Protein AF-A0A9N9RAX4-F1 (afdb_monomer_lite)

Secondary structure (DSSP, 8-state):
----HHHHHHHHHHHHHHHHHHHHHHHHHSHHHHHHHHHHHHHHHHHHHHTTSS--TTTS-HHHHHHHHHHHHHHHHHHHHHHHHHHHHHHHHHHHHHHHHHTSTTS-----TTGGGTHHHHHHHHHHHHHHHHHHHHHHHHHHHHHHHHHHHHHHHHHHHHHHHHHHHHHHHHHHHHHHHHHHHHHHHHHHT--

Organism: NCBI:txid40085

pLDDT: mean 81.59, std 17.3, range [42.59, 98.19]

Sequence (195 aa):
MAKEKSKNSEEELQKRRIARRERYKKLKSDPEKYAIEKAKKKEAYMKRKREKKVKSINEMSPREQRAQRKRWKENSKRYQMKKTKERKMQEVTVSQINEAVEERDADDDSNDPLSTTYITAENKDSKVKRLQNRIKTLKLKYYTEKREMTLLIKKYQNRCQILTNKINKLEKRGQTKEQAGLSISSFFKKRKSNV

Foldseek 3Di:
DDDPPPPVVVVVVVVVVVVVVVVVVVCVVDPVSVVVVVVVVVVVVVVCVVVVVDDDLVRDDPVVNVVVVVVVVVVVVVVVVVVVVVVVVVVVVVVVVVVVVVVVPPDDPDDDVVPPPPVVVVVVVVVVVVVVVVVVVVVVVVVVVVVVVVVVVVVVVVVVVVVVVVVVVVVVVVVVVVVVVVVVVVVVVVVVVVD

Structure (mmCIF, N/CA/C/O backbone):
data_AF-A0A9N9RAX4-F1
#
_entry.id   AF-A0A9N9RAX4-F1
#
loop_
_atom_site.group_PDB
_atom_site.id
_atom_site.type_symbol
_atom_site.label_atom_id
_atom_site.label_alt_id
_atom_site.label_comp_id
_atom_site.label_asym_id
_atom_site.label_entity_id
_atom_site.label_seq_id
_atom_site.pdbx_PDB_ins_code
_atom_site.Cartn_x
_atom_site.Cartn_y
_atom_site.Cartn_z
_atom_site.occupancy
_atom_site.B_iso_or_equiv
_atom_site.auth_seq_id
_atom_site.auth_comp_id
_atom_site.auth_asym_id
_atom_site.auth_atom_id
_atom_site.pdbx_PDB_model_num
ATOM 1 N N . MET A 1 1 ? 36.175 -29.578 6.158 1.00 42.59 1 MET A N 1
ATOM 2 C CA . MET A 1 1 ? 36.332 -29.154 4.746 1.00 42.59 1 MET A CA 1
ATOM 3 C C . MET A 1 1 ? 34.970 -28.778 4.156 1.00 42.59 1 MET A C 1
ATOM 5 O O . MET A 1 1 ? 34.273 -29.629 3.614 1.00 42.59 1 MET A O 1
ATOM 9 N N . ALA A 1 2 ? 34.538 -27.526 4.333 1.00 49.09 2 ALA A N 1
ATOM 10 C CA . ALA A 1 2 ? 33.259 -27.032 3.819 1.00 49.09 2 ALA A CA 1
ATOM 11 C C . ALA A 1 2 ? 33.434 -26.577 2.358 1.00 49.09 2 ALA A C 1
ATOM 13 O O . ALA A 1 2 ? 34.065 -25.560 2.096 1.00 49.09 2 ALA A O 1
ATOM 14 N N . LYS A 1 3 ? 32.931 -27.377 1.410 1.00 53.28 3 LYS A N 1
ATOM 15 C CA . LYS A 1 3 ? 33.076 -27.148 -0.039 1.00 53.28 3 LYS A CA 1
ATOM 16 C C . LYS A 1 3 ? 32.377 -25.863 -0.508 1.00 53.28 3 LYS A C 1
ATOM 18 O O . LYS A 1 3 ? 31.239 -25.589 -0.129 1.00 53.28 3 LYS A O 1
ATOM 23 N N . GLU A 1 4 ? 33.049 -25.173 -1.425 1.00 56.19 4 GLU A N 1
ATOM 24 C CA . GLU A 1 4 ? 32.739 -23.945 -2.178 1.00 56.19 4 GLU A CA 1
ATOM 25 C C . GLU A 1 4 ? 31.428 -23.975 -3.010 1.00 56.19 4 GLU A C 1
ATOM 27 O O . GLU A 1 4 ? 31.396 -23.629 -4.189 1.00 56.19 4 GLU A O 1
ATOM 32 N N . LYS A 1 5 ? 30.294 -24.392 -2.436 1.00 55.69 5 LYS A N 1
ATOM 33 C CA . LYS A 1 5 ? 29.017 -24.540 -3.168 1.00 55.69 5 LYS A CA 1
ATOM 34 C C . LYS A 1 5 ? 28.300 -23.219 -3.497 1.00 55.69 5 LYS A C 1
ATOM 36 O O . LYS A 1 5 ? 27.344 -23.232 -4.269 1.00 55.69 5 LYS A O 1
ATOM 41 N N . SER A 1 6 ? 28.702 -22.086 -2.919 1.00 55.62 6 SER A N 1
ATOM 42 C CA . SER A 1 6 ? 27.930 -20.834 -3.013 1.00 55.62 6 SER A CA 1
ATOM 43 C C . SER A 1 6 ? 28.146 -20.053 -4.315 1.00 55.62 6 SER A C 1
ATOM 45 O O . SER A 1 6 ? 27.184 -19.486 -4.832 1.00 55.62 6 SER A O 1
ATOM 47 N N . LYS A 1 7 ? 29.360 -20.050 -4.886 1.00 54.12 7 LYS A N 1
ATOM 48 C CA . LYS A 1 7 ? 29.663 -19.305 -6.126 1.00 54.12 7 LYS A CA 1
ATOM 49 C C . LYS A 1 7 ? 28.946 -19.884 -7.348 1.00 54.12 7 LYS A C 1
ATOM 51 O O . LYS A 1 7 ? 28.290 -19.144 -8.076 1.00 54.12 7 LYS A O 1
ATOM 56 N N . ASN A 1 8 ? 28.962 -21.209 -7.499 1.00 59.28 8 ASN A N 1
ATOM 57 C CA . ASN A 1 8 ? 28.331 -21.883 -8.638 1.00 59.28 8 ASN A CA 1
ATOM 58 C C . ASN A 1 8 ? 26.794 -21.687 -8.655 1.00 59.28 8 ASN A C 1
ATOM 60 O O . ASN A 1 8 ? 26.176 -21.580 -9.711 1.00 59.28 8 ASN A O 1
ATOM 64 N N . SER A 1 9 ? 26.170 -21.536 -7.478 1.00 70.50 9 SER A N 1
ATOM 65 C CA . SER A 1 9 ? 24.724 -21.301 -7.371 1.00 70.50 9 SER A CA 1
ATOM 66 C C . SER A 1 9 ? 24.283 -19.913 -7.852 1.00 70.50 9 SER A C 1
ATOM 68 O O . SER A 1 9 ? 23.194 -19.810 -8.421 1.00 70.50 9 SER A O 1
ATOM 70 N N . GLU A 1 10 ? 25.046 -18.842 -7.603 1.00 79.25 10 GLU A N 1
ATOM 71 C CA . GLU A 1 10 ? 24.632 -17.493 -8.034 1.00 79.25 10 GLU A CA 1
ATOM 72 C C . GLU A 1 10 ? 24.859 -17.308 -9.538 1.00 79.25 10 GLU A C 1
ATOM 74 O O . GLU A 1 10 ? 24.012 -16.724 -10.212 1.00 79.25 10 GLU A O 1
ATOM 79 N N . GLU A 1 11 ? 25.936 -17.864 -10.093 1.00 80.50 11 GLU A N 1
ATOM 80 C CA . GLU A 1 11 ? 26.190 -17.848 -11.539 1.00 80.50 11 GLU A CA 1
ATOM 81 C C . GLU A 1 11 ? 25.122 -18.627 -12.314 1.00 80.50 11 GLU A C 1
ATOM 83 O O . GLU A 1 11 ? 24.567 -18.129 -13.300 1.00 80.50 11 GLU A O 1
ATOM 88 N N . GLU A 1 12 ? 24.747 -19.818 -11.841 1.00 84.38 12 GLU A N 1
ATOM 89 C CA . GLU A 1 12 ? 23.652 -20.585 -12.434 1.00 84.38 12 GLU A CA 1
ATOM 90 C C . GLU A 1 12 ? 22.316 -19.827 -12.330 1.00 84.38 12 GLU A C 1
ATOM 92 O O . GLU A 1 12 ? 21.531 -19.770 -13.285 1.00 84.38 12 GLU A O 1
ATOM 97 N N . LEU A 1 13 ? 22.066 -19.164 -11.197 1.00 85.12 13 LEU A N 1
ATOM 98 C CA . LEU A 1 13 ? 20.883 -18.328 -11.009 1.00 85.12 13 LEU A CA 1
ATOM 99 C C . LEU A 1 13 ? 20.875 -17.124 -11.962 1.00 85.12 13 LEU A C 1
ATOM 101 O O . LEU A 1 13 ? 19.817 -16.770 -12.496 1.00 85.12 13 LEU A O 1
ATOM 105 N N . GLN A 1 14 ? 22.028 -16.502 -12.210 1.00 88.25 14 G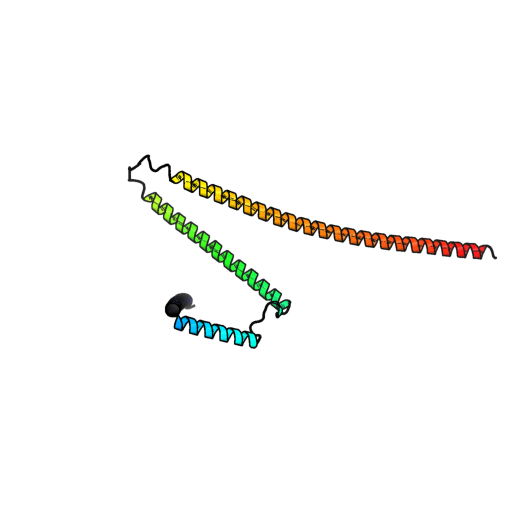LN A N 1
ATOM 106 C CA . GLN A 1 14 ? 22.172 -15.416 -13.178 1.00 88.25 14 GLN A CA 1
ATOM 107 C C . GLN A 1 14 ? 21.917 -15.899 -14.607 1.00 88.25 14 GLN A C 1
ATOM 109 O O . GLN A 1 14 ? 21.108 -15.279 -15.305 1.00 88.25 14 GLN A O 1
ATOM 114 N N . LYS A 1 15 ? 22.476 -17.047 -15.011 1.00 89.19 15 LYS A N 1
ATOM 115 C CA . LYS A 1 15 ? 22.190 -17.674 -16.315 1.00 89.19 15 LYS A CA 1
ATOM 116 C C . LYS A 1 15 ? 20.691 -17.934 -16.492 1.00 89.19 15 LYS A C 1
ATOM 118 O O . LYS A 1 15 ? 20.099 -17.522 -17.491 1.00 89.19 15 LYS A O 1
ATOM 123 N N . ARG A 1 16 ? 20.027 -18.495 -15.473 1.00 89.62 16 ARG A N 1
ATOM 124 C CA . ARG A 1 16 ? 18.563 -18.699 -15.471 1.00 89.62 16 ARG A CA 1
ATOM 125 C C . ARG A 1 16 ? 17.789 -17.381 -15.588 1.00 89.62 16 ARG A C 1
ATOM 127 O O . ARG A 1 16 ? 16.776 -17.322 -16.290 1.00 89.62 16 ARG A O 1
ATOM 134 N N . ARG A 1 17 ? 18.235 -16.307 -14.921 1.00 91.69 17 ARG A N 1
ATOM 135 C CA . ARG A 1 17 ? 17.619 -14.969 -15.028 1.00 91.69 17 ARG A CA 1
ATOM 136 C C . ARG A 1 17 ? 17.750 -14.405 -16.446 1.00 91.69 17 ARG A C 1
ATOM 138 O O . ARG A 1 17 ? 16.766 -13.856 -16.944 1.00 91.69 17 ARG A O 1
ATOM 145 N N . ILE A 1 18 ? 18.914 -14.540 -17.082 1.00 92.50 18 ILE A N 1
ATOM 146 C CA . ILE A 1 18 ? 19.175 -14.051 -18.446 1.00 92.50 18 ILE A CA 1
ATOM 147 C C . ILE A 1 18 ? 18.322 -14.820 -19.459 1.00 92.50 18 ILE A C 1
ATOM 149 O O . ILE A 1 18 ? 17.506 -14.203 -20.143 1.00 92.50 18 ILE A O 1
ATOM 153 N N . ALA A 1 19 ? 18.379 -16.154 -19.448 1.00 92.88 19 ALA A N 1
ATOM 154 C CA . ALA A 1 19 ? 17.575 -16.996 -20.337 1.00 92.88 19 ALA A CA 1
ATOM 155 C C . ALA A 1 19 ? 16.067 -16.715 -20.195 1.00 92.88 19 ALA A C 1
ATOM 157 O O . ALA A 1 19 ? 15.327 -16.623 -21.177 1.00 92.88 19 ALA A O 1
ATOM 158 N N . ARG A 1 20 ? 15.588 -16.491 -18.961 1.00 90.75 20 ARG A N 1
ATOM 159 C CA . ARG A 1 20 ? 14.192 -16.100 -18.713 1.00 90.75 20 ARG A CA 1
ATOM 160 C C . ARG A 1 20 ? 13.848 -14.738 -19.321 1.00 90.75 20 ARG A C 1
ATOM 162 O O . ARG A 1 20 ? 12.743 -14.585 -19.844 1.00 90.75 20 ARG A O 1
ATOM 169 N N . ARG A 1 21 ? 14.747 -13.750 -19.236 1.00 92.81 21 ARG A N 1
ATOM 170 C CA . ARG A 1 21 ? 14.548 -12.422 -19.844 1.00 92.81 21 ARG A CA 1
ATOM 171 C C . ARG A 1 21 ? 14.478 -12.527 -21.362 1.00 92.81 21 ARG A C 1
ATOM 173 O O . ARG A 1 21 ? 13.574 -11.945 -21.950 1.00 92.81 21 ARG A O 1
ATOM 180 N N . GLU A 1 22 ? 15.374 -13.287 -21.977 1.00 93.75 22 GLU A N 1
ATOM 181 C CA . GLU A 1 22 ? 15.388 -13.505 -23.427 1.00 93.75 22 GLU A CA 1
ATOM 182 C C . GLU A 1 22 ? 14.133 -14.222 -23.911 1.00 93.75 22 GLU A C 1
ATOM 184 O O . GLU A 1 22 ? 13.480 -13.755 -24.842 1.00 93.75 22 GLU A O 1
ATOM 189 N N . ARG A 1 23 ? 13.720 -15.293 -23.224 1.00 92.81 23 ARG A N 1
ATOM 190 C CA . ARG A 1 23 ? 12.459 -15.982 -23.519 1.00 92.81 23 ARG A CA 1
ATOM 191 C C . ARG A 1 23 ? 11.268 -15.028 -23.447 1.00 92.81 23 ARG A C 1
ATOM 193 O O . ARG A 1 23 ? 10.402 -15.067 -24.314 1.00 92.81 23 ARG A O 1
ATOM 200 N N . TYR A 1 24 ? 11.220 -14.164 -22.432 1.00 90.00 24 TYR A N 1
ATOM 201 C CA . TYR A 1 24 ? 10.145 -13.182 -22.300 1.00 90.00 24 TYR A CA 1
ATOM 202 C C . TYR A 1 24 ? 10.185 -12.113 -23.402 1.00 90.00 24 TYR A C 1
ATOM 204 O O . TYR A 1 24 ? 9.132 -11.725 -23.899 1.00 90.00 24 TYR A O 1
ATOM 212 N N . LYS A 1 25 ? 11.379 -11.669 -23.821 1.00 92.44 25 LYS A N 1
ATOM 213 C CA . LYS A 1 25 ? 11.541 -10.764 -24.971 1.00 92.44 25 LYS A CA 1
ATOM 214 C C . LYS A 1 25 ? 11.012 -11.404 -26.259 1.00 92.44 25 LYS A C 1
ATOM 216 O O . LYS A 1 25 ? 10.181 -10.786 -26.911 1.00 92.44 25 LYS A O 1
ATOM 221 N N . LYS A 1 26 ? 11.411 -12.648 -26.555 1.00 92.44 26 LYS A N 1
ATOM 222 C CA . LYS A 1 26 ? 10.940 -13.424 -27.722 1.00 92.44 26 LYS A CA 1
ATOM 223 C C . LYS A 1 26 ? 9.428 -13.661 -27.707 1.00 92.44 26 LYS A C 1
ATOM 225 O O . LYS A 1 26 ? 8.784 -13.683 -28.745 1.00 92.44 26 LYS A O 1
ATOM 230 N N . LEU A 1 27 ? 8.848 -13.843 -26.523 1.00 91.31 27 LEU A N 1
ATOM 231 C CA . LEU A 1 27 ? 7.402 -13.984 -26.395 1.00 91.31 27 LEU A CA 1
ATOM 232 C C . LEU A 1 27 ? 6.670 -12.666 -26.655 1.00 91.31 27 LEU A C 1
ATOM 234 O O . LEU A 1 27 ? 5.595 -12.677 -27.232 1.00 91.31 27 LEU A O 1
ATOM 238 N N . LYS A 1 28 ? 7.235 -11.541 -26.206 1.00 91.38 28 LYS A N 1
ATOM 239 C CA . LYS A 1 28 ? 6.628 -10.216 -26.365 1.00 91.38 28 LYS A CA 1
ATOM 240 C C . LYS A 1 28 ? 6.790 -9.655 -27.784 1.00 91.38 28 LYS A C 1
ATOM 242 O O . LYS A 1 28 ? 6.001 -8.799 -28.164 1.00 91.38 28 LYS A O 1
ATOM 247 N N . SER A 1 29 ? 7.797 -10.100 -28.538 1.00 93.81 29 SER A N 1
ATOM 248 C CA . SER A 1 29 ? 7.985 -9.696 -29.937 1.00 93.81 29 SER A CA 1
ATOM 249 C C . SER A 1 29 ? 6.913 -10.257 -30.870 1.00 93.81 29 SER A C 1
ATOM 251 O O . SER A 1 29 ? 6.647 -9.648 -31.896 1.00 93.81 29 SER A O 1
ATOM 253 N N . ASP A 1 30 ? 6.295 -11.387 -30.516 1.00 93.56 30 ASP A N 1
ATOM 254 C CA . ASP A 1 30 ? 5.199 -11.989 -31.275 1.00 93.56 30 ASP A CA 1
ATOM 255 C C . ASP A 1 30 ? 3.844 -11.632 -30.622 1.00 93.56 30 ASP A C 1
ATOM 257 O O . ASP A 1 30 ? 3.546 -12.105 -29.514 1.00 93.56 30 ASP A O 1
ATOM 261 N N . PRO A 1 31 ? 3.020 -10.783 -31.263 1.00 91.75 31 PRO A N 1
ATOM 262 C CA . PRO A 1 31 ? 1.775 -10.301 -30.675 1.00 91.75 31 PRO A CA 1
ATOM 263 C C . PRO A 1 31 ? 0.741 -11.416 -30.459 1.00 91.75 31 PRO A C 1
ATOM 265 O O . PRO A 1 31 ? 0.021 -11.378 -29.455 1.00 91.75 31 PRO A O 1
ATOM 268 N N . GLU A 1 32 ? 0.692 -12.429 -31.327 1.00 92.50 32 GLU A N 1
ATOM 269 C CA . GLU A 1 32 ? -0.269 -13.532 -31.220 1.00 92.50 32 GLU A CA 1
ATOM 270 C C . GLU A 1 32 ? 0.079 -14.445 -30.046 1.00 92.50 32 GLU A C 1
ATOM 272 O O . GLU A 1 32 ? -0.752 -14.706 -29.167 1.00 92.50 32 GLU A O 1
ATOM 277 N N . LYS A 1 33 ? 1.348 -14.863 -29.950 1.00 92.88 33 LYS A N 1
ATOM 278 C CA . LYS A 1 33 ? 1.809 -15.693 -28.826 1.00 92.88 33 LYS A CA 1
ATOM 279 C C . LYS A 1 33 ? 1.668 -14.964 -27.491 1.00 92.88 33 LYS A C 1
ATOM 281 O O . LYS A 1 33 ? 1.301 -15.581 -26.484 1.00 92.88 33 LYS A O 1
ATOM 286 N N . TYR A 1 34 ? 1.916 -13.655 -27.464 1.00 93.62 34 TYR A N 1
ATOM 287 C CA . TYR A 1 34 ? 1.716 -12.843 -26.265 1.00 93.62 34 TYR A CA 1
ATOM 288 C C . TYR A 1 34 ? 0.238 -12.765 -25.855 1.00 93.62 34 TYR A C 1
ATOM 290 O O . TYR A 1 34 ? -0.081 -12.895 -24.666 1.00 93.62 34 TYR A O 1
ATOM 298 N N . ALA A 1 35 ? -0.675 -12.597 -26.817 1.00 93.69 35 ALA A N 1
ATOM 299 C CA . ALA A 1 35 ? -2.113 -12.579 -26.564 1.00 93.69 35 ALA A CA 1
ATOM 300 C C . ALA A 1 35 ? -2.606 -13.913 -25.976 1.00 93.69 35 ALA A C 1
ATOM 302 O O . ALA A 1 35 ? -3.297 -13.907 -24.950 1.00 93.69 35 ALA A O 1
ATOM 303 N N . ILE A 1 36 ? -2.173 -15.044 -26.543 1.00 94.69 36 ILE A N 1
ATOM 304 C CA . ILE A 1 36 ? -2.497 -16.391 -26.043 1.00 94.69 36 ILE A CA 1
ATOM 305 C C . ILE A 1 36 ? -1.995 -16.573 -24.602 1.00 94.69 36 ILE A C 1
ATOM 307 O O . ILE A 1 36 ? -2.741 -17.016 -23.723 1.00 94.69 36 ILE A O 1
ATOM 311 N N . GLU A 1 37 ? -0.749 -16.184 -24.306 1.00 94.00 37 GLU A N 1
ATOM 312 C CA . GLU A 1 37 ? -0.204 -16.307 -22.947 1.00 94.00 37 GLU A CA 1
ATOM 313 C C . GLU A 1 37 ? -0.967 -15.424 -21.943 1.00 94.00 37 GLU A C 1
ATOM 315 O O . GLU A 1 37 ? -1.231 -15.833 -20.804 1.00 94.00 37 GLU A O 1
ATOM 320 N N . LYS A 1 38 ? -1.362 -14.215 -22.357 1.00 94.88 38 LYS A N 1
ATOM 321 C CA . LYS A 1 38 ? -2.157 -13.295 -21.537 1.00 94.88 38 LYS A CA 1
ATOM 322 C C . LYS A 1 38 ? -3.546 -13.868 -21.244 1.00 94.88 38 LYS A C 1
ATOM 324 O O . LYS A 1 38 ? -3.986 -13.799 -20.092 1.00 94.88 38 LYS A O 1
ATOM 329 N N . ALA A 1 39 ? -4.205 -14.469 -22.236 1.00 95.38 39 ALA A N 1
ATOM 330 C CA . ALA A 1 39 ? -5.491 -15.144 -22.068 1.00 95.38 39 ALA A CA 1
ATOM 331 C C . ALA A 1 39 ? -5.382 -16.315 -21.079 1.00 95.38 39 ALA A C 1
ATOM 333 O O . ALA A 1 39 ? -6.120 -16.354 -20.093 1.00 95.38 39 ALA A O 1
ATOM 334 N N . LYS A 1 40 ? -4.370 -17.178 -21.241 1.00 96.38 40 LYS A N 1
ATOM 335 C CA . LYS A 1 40 ? -4.091 -18.296 -20.323 1.00 96.38 40 LYS A CA 1
ATOM 336 C C . LYS A 1 40 ? -3.856 -17.829 -18.883 1.00 96.38 40 LYS A C 1
ATOM 338 O O . LYS A 1 40 ? -4.373 -18.414 -17.931 1.00 96.38 40 LYS A O 1
ATOM 343 N N . LYS A 1 41 ? -3.097 -16.742 -18.692 1.00 95.00 41 LYS A N 1
ATOM 344 C CA . LYS A 1 41 ? -2.874 -16.140 -17.363 1.00 95.00 41 LYS A CA 1
ATOM 345 C C . LYS A 1 41 ? -4.171 -15.604 -16.754 1.00 95.00 41 LYS A C 1
ATOM 347 O O . LYS A 1 41 ? -4.395 -15.792 -15.556 1.00 95.00 41 LYS A O 1
ATOM 352 N N . LYS A 1 42 ? -5.020 -14.956 -17.558 1.00 96.12 42 LYS A N 1
ATOM 353 C CA . LYS A 1 42 ? -6.331 -14.453 -17.122 1.00 96.12 42 LYS A CA 1
ATOM 354 C C . LYS A 1 42 ? -7.235 -15.604 -16.688 1.00 96.12 42 LYS A C 1
ATOM 356 O O . LYS A 1 42 ? -7.812 -15.538 -15.606 1.00 96.12 42 LYS A O 1
ATOM 361 N N . GLU A 1 43 ? -7.304 -16.673 -17.472 1.00 96.81 43 GLU A N 1
ATOM 362 C CA . GLU A 1 43 ? -8.095 -17.860 -17.146 1.00 96.81 43 GLU A CA 1
ATOM 363 C C . GLU A 1 43 ? -7.624 -18.518 -15.841 1.00 96.81 43 GLU A C 1
ATOM 365 O O . GLU A 1 43 ? -8.428 -18.758 -14.936 1.00 96.81 43 GLU A O 1
ATOM 370 N N . ALA A 1 44 ? -6.312 -18.715 -15.682 1.00 96.56 44 ALA A N 1
ATOM 371 C CA . ALA A 1 44 ? -5.733 -19.264 -14.458 1.00 96.56 44 ALA A CA 1
ATOM 372 C C . ALA A 1 44 ? -6.037 -18.390 -13.228 1.00 96.56 44 ALA A C 1
ATOM 374 O O . ALA A 1 44 ? -6.350 -18.908 -12.152 1.00 96.56 44 ALA A O 1
ATOM 375 N N . TYR A 1 45 ? -5.979 -17.063 -13.373 1.00 94.94 45 TYR A N 1
ATOM 376 C CA . TYR A 1 45 ? -6.365 -16.135 -12.311 1.00 94.94 45 TYR A CA 1
ATOM 377 C C . TYR A 1 45 ? -7.850 -16.273 -11.954 1.00 94.94 45 TYR A C 1
ATOM 379 O O . TYR A 1 45 ? -8.183 -16.405 -10.775 1.00 94.94 45 TYR A O 1
ATOM 387 N N . MET A 1 46 ? -8.736 -16.318 -12.952 1.00 94.38 46 MET A N 1
ATOM 388 C CA . MET A 1 46 ? -10.175 -16.498 -12.736 1.00 94.38 46 MET A CA 1
ATOM 389 C C . MET A 1 46 ? -10.490 -17.848 -12.084 1.00 94.38 46 MET A C 1
ATOM 391 O O . MET A 1 46 ? -11.329 -17.905 -11.187 1.00 94.38 46 MET A O 1
ATOM 395 N N . LYS A 1 47 ? -9.791 -18.925 -12.462 1.00 96.25 47 LYS A N 1
ATOM 396 C CA . LYS A 1 47 ? -9.886 -20.235 -11.799 1.00 96.25 47 LYS A CA 1
ATOM 397 C C . LYS A 1 47 ? -9.486 -20.143 -10.322 1.00 96.25 47 LYS A C 1
ATOM 399 O O . LYS A 1 47 ? -10.257 -20.539 -9.456 1.00 96.25 47 LYS A O 1
ATOM 404 N N . ARG A 1 48 ? -8.346 -19.521 -10.004 1.00 94.94 48 ARG A N 1
ATOM 405 C CA . ARG A 1 48 ? -7.899 -19.333 -8.607 1.00 94.94 48 ARG A CA 1
ATOM 406 C C . ARG A 1 48 ? -8.824 -18.435 -7.784 1.00 94.94 48 ARG A C 1
ATOM 408 O O . ARG A 1 48 ? -8.943 -18.643 -6.577 1.00 94.94 48 ARG A O 1
ATOM 415 N N . LYS A 1 49 ? -9.450 -17.438 -8.416 1.00 93.12 49 LYS A N 1
ATOM 416 C CA . LYS A 1 49 ? -10.454 -16.575 -7.784 1.00 93.12 49 LYS A CA 1
ATOM 417 C C . LYS A 1 49 ? -11.725 -17.369 -7.461 1.00 93.12 49 LYS A C 1
ATOM 419 O O . LYS A 1 49 ? -12.197 -17.294 -6.333 1.00 93.12 49 LYS A O 1
ATOM 424 N N . ARG A 1 50 ? -12.208 -18.199 -8.399 1.00 91.94 50 ARG A N 1
ATOM 425 C CA . ARG A 1 50 ? -13.324 -19.142 -8.175 1.00 91.94 50 ARG A CA 1
ATOM 426 C C . ARG A 1 50 ? -13.029 -20.126 -7.039 1.00 91.94 50 ARG A C 1
ATOM 428 O O . ARG A 1 50 ? -13.861 -20.313 -6.164 1.00 91.94 50 ARG A O 1
ATOM 435 N N . GLU A 1 51 ? -11.814 -20.668 -6.989 1.00 94.44 51 GLU A N 1
ATOM 436 C CA . GLU A 1 51 ? -11.341 -21.562 -5.917 1.00 94.44 51 GLU A CA 1
ATOM 437 C C . GLU A 1 51 ? -11.080 -20.851 -4.568 1.00 94.44 51 GLU A C 1
ATOM 439 O O . GLU A 1 51 ? -10.536 -21.463 -3.651 1.00 94.44 51 GLU A O 1
ATOM 444 N N . LYS A 1 52 ? -11.392 -19.551 -4.427 1.00 88.88 52 LYS A N 1
ATOM 445 C CA . LYS A 1 52 ? -11.142 -18.729 -3.220 1.00 88.88 52 LYS A CA 1
ATOM 446 C C . LYS A 1 52 ? -9.675 -18.691 -2.753 1.00 88.88 52 LYS A C 1
ATOM 448 O O . LYS A 1 52 ? -9.377 -18.247 -1.643 1.00 88.88 52 LYS A O 1
ATOM 453 N N . LYS A 1 53 ? -8.728 -19.082 -3.615 1.00 89.44 53 LYS A N 1
ATOM 454 C CA . LYS A 1 53 ? -7.274 -18.984 -3.371 1.00 89.44 53 LYS A CA 1
ATOM 455 C C . LYS A 1 53 ? -6.752 -17.556 -3.527 1.00 89.44 53 LYS A C 1
ATOM 457 O O . LYS A 1 53 ? -5.649 -17.246 -3.083 1.00 89.44 53 LYS A O 1
ATOM 462 N N . VAL A 1 54 ? -7.518 -16.697 -4.197 1.00 89.56 54 VAL A N 1
ATOM 463 C CA . VAL A 1 54 ? -7.274 -15.257 -4.306 1.00 89.56 54 VAL A CA 1
ATOM 464 C C . VAL A 1 54 ? -8.513 -14.555 -3.770 1.00 89.56 54 VAL A C 1
ATOM 466 O O . VAL A 1 54 ? -9.543 -14.554 -4.436 1.00 89.56 54 VAL A O 1
ATOM 469 N N . LYS A 1 55 ? -8.399 -13.983 -2.571 1.00 90.06 55 LYS A N 1
ATOM 470 C CA . LYS A 1 55 ? -9.471 -13.227 -1.914 1.00 90.06 55 LYS A CA 1
ATOM 471 C C . LYS A 1 55 ? -9.281 -11.731 -2.142 1.00 90.06 55 LYS A C 1
ATOM 473 O O . LYS A 1 55 ? -8.144 -11.243 -2.146 1.00 90.06 55 LYS A O 1
ATOM 478 N N . SER A 1 56 ? -10.378 -11.001 -2.306 1.00 90.19 56 SER A N 1
ATOM 479 C CA . SER A 1 56 ? -10.350 -9.538 -2.223 1.00 90.19 56 SER A CA 1
ATOM 480 C C . SER A 1 56 ? -10.119 -9.079 -0.773 1.00 90.19 56 SER A C 1
ATOM 482 O O . SER A 1 56 ? -10.252 -9.861 0.166 1.00 90.19 56 SER A O 1
ATOM 484 N N . ILE A 1 57 ? -9.752 -7.810 -0.554 1.00 89.56 57 ILE A N 1
ATOM 485 C CA . ILE A 1 57 ? -9.518 -7.290 0.810 1.00 89.56 57 ILE A CA 1
ATOM 486 C C . ILE A 1 57 ? -10.769 -7.416 1.677 1.00 89.56 57 ILE A C 1
ATOM 488 O O . ILE A 1 57 ? -10.656 -7.763 2.850 1.00 89.56 57 ILE A O 1
ATOM 492 N N . ASN A 1 58 ? -11.936 -7.172 1.088 1.00 90.25 58 ASN A N 1
ATOM 493 C CA . ASN A 1 58 ? -13.215 -7.204 1.791 1.00 90.25 58 ASN A CA 1
ATOM 494 C C . ASN A 1 58 ? -13.629 -8.637 2.158 1.00 90.25 58 ASN A C 1
ATOM 496 O O . ASN A 1 58 ? -14.317 -8.838 3.149 1.00 90.25 58 ASN A O 1
ATOM 500 N N . GLU A 1 59 ? -13.160 -9.630 1.400 1.00 91.12 59 GLU A N 1
ATOM 501 C CA . GLU A 1 59 ? -13.375 -11.060 1.663 1.00 91.12 59 GLU A CA 1
ATOM 502 C C . GLU A 1 59 ? -12.363 -11.651 2.662 1.00 91.12 59 GLU A C 1
ATOM 504 O O . GLU A 1 59 ? -12.506 -12.799 3.087 1.00 91.12 59 GLU A O 1
ATOM 509 N N . MET A 1 60 ? -11.307 -10.911 3.017 1.00 94.00 60 MET A N 1
ATOM 510 C CA . MET A 1 60 ? -10.316 -11.358 3.997 1.00 94.00 60 MET A CA 1
ATOM 511 C C . MET A 1 60 ? -10.791 -11.097 5.428 1.00 94.00 60 MET A C 1
ATOM 513 O O . MET A 1 60 ? -11.324 -10.029 5.738 1.00 94.00 60 MET A O 1
ATOM 517 N N . SER A 1 61 ? -10.479 -12.023 6.337 1.00 94.62 61 SER A N 1
ATOM 518 C CA . SER A 1 61 ? -10.681 -11.826 7.779 1.00 94.62 61 SER A CA 1
ATOM 519 C C . SER A 1 61 ? -9.870 -10.622 8.288 1.00 94.62 61 SER A C 1
ATOM 521 O O . SER A 1 61 ? -8.762 -10.382 7.792 1.00 94.62 61 SER A O 1
ATOM 523 N N . PRO A 1 62 ? -10.318 -9.893 9.331 1.00 96.62 62 PRO A N 1
ATOM 524 C CA . PRO A 1 62 ? -9.547 -8.796 9.921 1.00 96.62 62 PRO A CA 1
ATOM 525 C C . PRO A 1 62 ? -8.093 -9.165 10.261 1.00 96.62 62 PRO A C 1
ATOM 527 O O . PRO A 1 62 ? -7.187 -8.339 10.115 1.00 96.62 62 PRO A O 1
ATOM 530 N N . ARG A 1 63 ? -7.834 -10.415 10.672 1.00 95.69 63 ARG A N 1
ATOM 531 C CA . ARG A 1 63 ? -6.477 -10.906 10.962 1.00 95.69 63 ARG A CA 1
ATOM 532 C C . ARG A 1 63 ? -5.635 -11.062 9.692 1.00 95.69 63 ARG A C 1
ATOM 534 O O . ARG A 1 63 ? -4.485 -10.621 9.669 1.00 95.69 63 ARG A O 1
ATOM 541 N N . GLU A 1 64 ? -6.213 -11.623 8.631 1.00 94.38 64 GLU A N 1
ATOM 542 C CA . GLU A 1 64 ? -5.575 -11.749 7.312 1.00 94.38 64 GLU A CA 1
ATOM 543 C C . GLU A 1 64 ? -5.285 -10.365 6.712 1.00 94.38 64 GLU A C 1
ATOM 545 O O . GLU A 1 64 ? -4.173 -10.109 6.251 1.00 94.38 64 GLU A O 1
ATOM 550 N N . GLN A 1 65 ? -6.234 -9.427 6.810 1.00 96.38 65 GLN A N 1
ATOM 551 C CA . GLN A 1 65 ? -6.042 -8.047 6.363 1.00 96.38 65 GLN A CA 1
ATOM 552 C C . GLN A 1 65 ? -4.875 -7.369 7.093 1.00 96.38 65 GLN A C 1
ATOM 554 O O . GLN A 1 65 ? -4.048 -6.710 6.458 1.00 96.38 65 GLN A O 1
ATOM 559 N N . ARG A 1 66 ? -4.764 -7.537 8.419 1.00 96.31 66 ARG A N 1
ATOM 560 C CA . ARG A 1 66 ? -3.630 -7.011 9.201 1.00 96.31 66 ARG A CA 1
ATOM 561 C C . ARG A 1 66 ? -2.304 -7.612 8.736 1.00 96.31 66 ARG A C 1
ATOM 563 O O . ARG A 1 66 ? -1.348 -6.864 8.527 1.00 96.31 66 ARG A O 1
ATOM 570 N N . ALA A 1 67 ? -2.251 -8.927 8.529 1.00 96.12 67 ALA A N 1
ATOM 571 C CA . ALA A 1 67 ? -1.058 -9.605 8.026 1.00 96.12 67 ALA A CA 1
ATOM 572 C C . ALA A 1 67 ? -0.666 -9.103 6.625 1.00 96.12 67 ALA A C 1
ATOM 574 O O . ALA A 1 67 ? 0.504 -8.803 6.379 1.00 96.12 67 ALA A O 1
ATOM 575 N N . GLN A 1 68 ? -1.640 -8.924 5.731 1.00 95.69 68 GLN A N 1
ATOM 576 C CA . GLN A 1 68 ? -1.407 -8.409 4.385 1.00 95.69 68 GLN A CA 1
ATOM 577 C C . GLN A 1 68 ? -0.888 -6.965 4.409 1.00 95.69 68 GLN A C 1
ATOM 579 O O . GLN A 1 68 ? 0.109 -6.657 3.757 1.00 95.69 68 GLN A O 1
ATOM 584 N N . ARG A 1 69 ? -1.488 -6.091 5.228 1.00 95.75 69 ARG A N 1
ATOM 585 C CA . ARG A 1 69 ? -1.005 -4.712 5.425 1.00 95.75 69 ARG A CA 1
ATOM 586 C C . ARG A 1 69 ? 0.414 -4.683 5.996 1.00 95.75 69 ARG A C 1
ATOM 588 O O . ARG A 1 69 ? 1.213 -3.847 5.578 1.00 95.75 69 ARG A O 1
ATOM 595 N N . LYS A 1 70 ? 0.753 -5.593 6.918 1.00 97.38 70 LYS A N 1
ATOM 596 C CA . LYS A 1 70 ? 2.118 -5.733 7.452 1.00 97.38 70 LYS A CA 1
ATOM 597 C C . LYS A 1 70 ? 3.107 -6.097 6.340 1.00 97.38 70 LYS A C 1
ATOM 599 O O . LYS A 1 70 ? 4.096 -5.390 6.164 1.00 97.38 70 LYS A O 1
ATOM 604 N N . ARG A 1 71 ? 2.788 -7.105 5.520 1.00 96.44 71 ARG A N 1
ATOM 605 C CA . ARG A 1 71 ? 3.601 -7.496 4.353 1.00 96.44 71 ARG A CA 1
ATOM 606 C C . ARG A 1 71 ? 3.782 -6.349 3.359 1.00 96.44 71 ARG A C 1
ATOM 608 O O . ARG A 1 71 ? 4.878 -6.153 2.847 1.00 96.44 71 ARG A O 1
ATOM 615 N N . TRP A 1 72 ? 2.741 -5.555 3.102 1.00 96.56 72 TRP A N 1
ATOM 616 C CA . TRP A 1 72 ? 2.849 -4.377 2.234 1.00 96.56 72 TRP A CA 1
ATOM 617 C C . TRP A 1 72 ? 3.802 -3.322 2.786 1.00 96.56 72 TRP A C 1
ATOM 619 O O . TRP A 1 72 ? 4.643 -2.823 2.040 1.00 96.56 72 TRP A O 1
ATOM 629 N N . LYS A 1 73 ? 3.723 -3.022 4.087 1.00 97.25 73 LYS A N 1
ATOM 630 C CA . LYS A 1 73 ? 4.658 -2.098 4.746 1.00 97.25 73 LYS A CA 1
ATOM 631 C C . LYS A 1 73 ? 6.099 -2.601 4.647 1.00 97.25 73 LYS A C 1
ATOM 633 O O . LYS A 1 73 ? 6.987 -1.835 4.284 1.00 97.25 73 LYS A O 1
ATOM 638 N N . GLU A 1 74 ? 6.326 -3.885 4.915 1.00 97.31 74 GLU A N 1
ATOM 639 C CA . GLU A 1 74 ? 7.651 -4.508 4.817 1.00 97.31 74 GLU A CA 1
ATOM 640 C C . GLU A 1 74 ? 8.199 -4.473 3.387 1.00 97.31 74 GLU A C 1
ATOM 642 O O . GLU A 1 74 ? 9.338 -4.057 3.177 1.00 97.31 74 GLU A O 1
ATOM 647 N N . ASN A 1 75 ? 7.387 -4.836 2.392 1.00 96.62 75 ASN A N 1
ATOM 648 C CA . ASN A 1 75 ? 7.778 -4.787 0.984 1.00 96.62 75 ASN A CA 1
ATOM 649 C C . ASN A 1 75 ? 8.082 -3.358 0.525 1.00 96.62 75 ASN A C 1
ATOM 651 O O . ASN A 1 75 ? 9.090 -3.138 -0.143 1.00 96.62 75 ASN A O 1
ATOM 655 N N . SER A 1 76 ? 7.259 -2.382 0.922 1.00 96.25 76 SER A N 1
ATOM 656 C CA . SER A 1 76 ? 7.502 -0.965 0.636 1.00 96.25 76 SER A CA 1
ATOM 657 C C . SER A 1 76 ? 8.822 -0.497 1.246 1.00 96.25 76 SER A C 1
ATOM 659 O O . SER A 1 76 ? 9.627 0.131 0.562 1.00 96.25 76 SER A O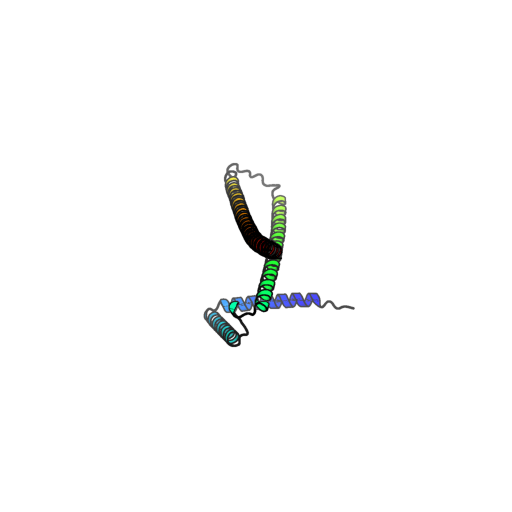 1
ATOM 661 N N . LYS A 1 77 ? 9.092 -0.854 2.508 1.00 96.88 77 LYS A N 1
ATOM 662 C CA . LYS A 1 77 ? 10.358 -0.533 3.180 1.00 96.88 77 LYS A CA 1
ATOM 663 C C . LYS A 1 77 ? 11.551 -1.171 2.463 1.00 96.88 77 LYS A C 1
ATOM 665 O O . LYS A 1 77 ? 12.542 -0.492 2.211 1.00 96.88 77 LYS A O 1
ATOM 670 N N . ARG A 1 78 ? 11.454 -2.452 2.087 1.00 95.94 78 ARG A N 1
ATOM 671 C CA . ARG A 1 78 ? 12.499 -3.160 1.322 1.00 95.94 78 ARG A CA 1
ATOM 672 C C . ARG A 1 78 ? 12.761 -2.493 -0.026 1.00 95.94 78 ARG A C 1
ATOM 674 O O . ARG A 1 78 ? 13.918 -2.292 -0.384 1.00 95.94 78 ARG A O 1
ATOM 681 N N . TYR A 1 79 ? 11.706 -2.123 -0.748 1.00 95.69 79 TYR A N 1
ATOM 682 C CA . TYR A 1 79 ? 11.819 -1.416 -2.021 1.00 95.69 79 TYR A CA 1
ATOM 683 C C . TYR A 1 79 ? 12.496 -0.051 -1.854 1.00 95.69 79 TYR A C 1
ATOM 685 O O . TYR A 1 79 ? 13.438 0.247 -2.583 1.00 95.69 79 TYR A O 1
ATOM 693 N N . GLN A 1 80 ? 12.081 0.745 -0.864 1.00 94.25 80 GLN A N 1
ATOM 694 C CA . GLN A 1 80 ? 12.702 2.040 -0.572 1.00 94.25 80 GLN A CA 1
ATOM 695 C C . GLN A 1 80 ? 14.186 1.892 -0.232 1.00 94.25 80 GLN A C 1
ATOM 697 O O . GLN A 1 80 ? 15.003 2.579 -0.831 1.00 94.25 80 GLN A O 1
ATOM 702 N N . MET A 1 81 ? 14.543 0.954 0.649 1.00 92.94 81 MET A N 1
ATOM 703 C CA . MET A 1 81 ? 15.940 0.672 1.010 1.00 92.94 81 MET A CA 1
ATOM 704 C C . MET A 1 81 ? 16.775 0.234 -0.197 1.00 92.94 81 MET A C 1
ATOM 706 O O . MET A 1 81 ? 17.925 0.637 -0.338 1.00 92.94 81 MET A O 1
ATOM 710 N N . LYS A 1 82 ? 16.209 -0.587 -1.087 1.00 93.94 82 LYS A N 1
ATOM 711 C CA . LYS A 1 82 ? 16.876 -0.963 -2.337 1.00 93.94 82 LYS A CA 1
ATOM 712 C C . LYS A 1 82 ? 17.090 0.263 -3.228 1.00 93.94 82 LYS A C 1
ATOM 714 O O . LYS A 1 82 ? 18.191 0.463 -3.723 1.00 93.94 82 LYS A O 1
ATOM 719 N N . LYS A 1 83 ? 16.067 1.106 -3.391 1.00 93.19 83 LYS A N 1
ATOM 720 C CA . LYS A 1 83 ? 16.131 2.291 -4.253 1.00 93.19 83 LYS A CA 1
ATOM 721 C C . LYS A 1 83 ? 17.094 3.355 -3.723 1.00 93.19 83 LYS A C 1
ATOM 723 O O . LYS A 1 83 ? 17.786 3.981 -4.516 1.00 93.19 83 LYS A O 1
ATOM 728 N N . THR A 1 84 ? 17.165 3.559 -2.409 1.00 91.12 84 THR A N 1
ATOM 729 C CA . THR A 1 84 ? 18.145 4.472 -1.803 1.00 91.12 84 THR A CA 1
ATOM 730 C C . THR A 1 84 ? 19.568 3.951 -1.967 1.00 91.12 84 THR A C 1
ATOM 732 O O . THR A 1 84 ? 20.444 4.734 -2.310 1.00 91.12 84 THR A O 1
ATOM 735 N N . LYS A 1 85 ? 19.801 2.640 -1.800 1.00 89.62 85 LYS A N 1
ATOM 736 C CA . LYS A 1 85 ? 21.103 2.020 -2.097 1.00 89.62 85 LYS A CA 1
ATOM 737 C C . LYS A 1 85 ? 21.499 2.180 -3.566 1.00 89.62 85 LYS A C 1
ATOM 739 O O . LYS A 1 85 ? 22.617 2.591 -3.830 1.00 89.62 85 LYS A O 1
ATOM 744 N N . GLU A 1 86 ? 20.587 1.912 -4.503 1.00 88.81 86 GLU A N 1
ATOM 745 C CA . GLU A 1 86 ? 20.830 2.125 -5.940 1.00 88.81 86 GLU A CA 1
ATOM 746 C C . GLU A 1 86 ? 21.223 3.575 -6.247 1.00 88.81 86 GLU A C 1
ATOM 748 O O . GLU A 1 86 ? 22.185 3.791 -6.972 1.00 88.81 86 GLU A O 1
ATOM 753 N N . ARG A 1 87 ? 20.523 4.560 -5.664 1.00 86.06 87 ARG A N 1
ATOM 754 C CA . ARG A 1 87 ? 20.853 5.985 -5.841 1.00 86.06 87 ARG A CA 1
ATOM 755 C C . ARG A 1 87 ? 22.238 6.331 -5.306 1.00 86.06 87 ARG A C 1
ATOM 757 O O . ARG A 1 87 ? 22.989 6.982 -6.010 1.00 86.06 87 ARG A O 1
ATOM 764 N N . LYS A 1 88 ? 22.584 5.849 -4.109 1.00 85.19 88 LYS A N 1
ATOM 765 C CA . LYS A 1 88 ? 23.918 6.057 -3.530 1.00 85.19 88 LYS A CA 1
ATOM 766 C C . LYS A 1 88 ? 25.019 5.449 -4.398 1.00 85.19 88 LYS A C 1
ATOM 768 O O . LYS A 1 88 ? 26.043 6.081 -4.597 1.00 85.19 88 LYS A O 1
ATOM 773 N N . MET A 1 89 ? 24.808 4.243 -4.935 1.00 76.44 89 MET A N 1
ATOM 774 C CA . MET A 1 89 ? 25.780 3.641 -5.855 1.00 76.44 89 MET A CA 1
ATOM 775 C C . MET A 1 89 ? 25.908 4.454 -7.145 1.00 76.44 89 MET A C 1
ATOM 777 O O . MET A 1 89 ? 27.020 4.676 -7.600 1.00 76.44 89 MET A O 1
ATOM 781 N N . GLN A 1 90 ? 24.795 4.939 -7.705 1.00 74.06 90 GLN A N 1
ATOM 782 C CA . GLN A 1 90 ? 24.822 5.812 -8.882 1.00 74.06 90 GLN A CA 1
ATOM 783 C C . GLN A 1 90 ? 25.550 7.133 -8.611 1.00 74.06 90 GLN A C 1
ATOM 785 O O . GLN A 1 90 ? 26.356 7.523 -9.440 1.00 74.06 90 GLN A O 1
ATOM 790 N N . GLU A 1 91 ? 25.325 7.781 -7.464 1.00 72.38 91 GLU A N 1
ATOM 791 C CA . GLU A 1 91 ? 26.068 8.987 -7.064 1.00 72.38 91 GLU A CA 1
ATOM 792 C C . GLU A 1 91 ? 27.574 8.718 -6.996 1.00 72.38 91 GLU A C 1
ATOM 794 O O . GLU A 1 91 ? 28.332 9.453 -7.611 1.00 72.38 91 GLU A O 1
ATOM 799 N N . VAL A 1 92 ? 28.004 7.621 -6.360 1.00 70.38 92 VAL A N 1
ATOM 800 C CA . VAL A 1 92 ? 29.428 7.233 -6.318 1.00 70.38 92 VAL A CA 1
ATOM 801 C C . VAL A 1 92 ? 29.988 6.988 -7.721 1.00 70.38 92 VAL A C 1
ATOM 803 O O . VAL A 1 92 ? 31.090 7.427 -8.023 1.00 70.38 92 VAL A O 1
ATOM 806 N N . THR A 1 93 ? 29.224 6.328 -8.596 1.00 65.44 93 TH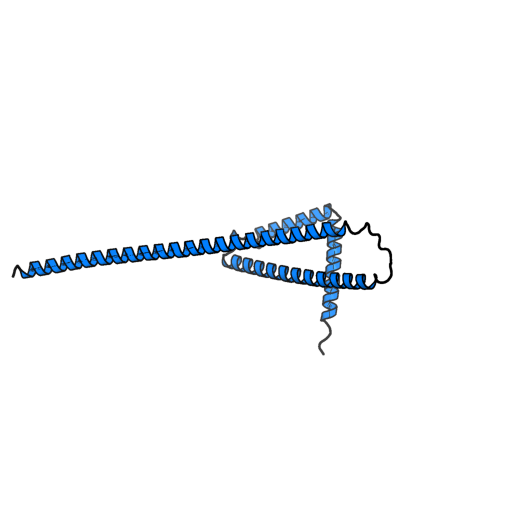R A N 1
ATOM 807 C CA . THR A 1 93 ? 29.678 6.051 -9.971 1.00 65.44 93 THR A CA 1
ATOM 808 C C . THR A 1 93 ? 29.804 7.344 -10.783 1.00 65.44 93 THR A C 1
ATOM 810 O O . THR A 1 93 ? 30.739 7.495 -11.555 1.00 65.44 93 THR A O 1
ATOM 813 N N . VAL A 1 94 ? 28.875 8.289 -10.609 1.00 64.94 94 VAL A N 1
ATOM 814 C CA . VAL A 1 94 ? 28.900 9.591 -11.295 1.00 64.94 94 VAL A CA 1
ATOM 815 C C . VAL A 1 94 ? 30.032 10.471 -10.763 1.00 64.94 94 VAL A C 1
ATOM 817 O O . VAL A 1 94 ? 30.706 11.109 -11.559 1.00 64.94 94 VAL A O 1
ATOM 820 N N . SER A 1 95 ? 30.298 10.462 -9.454 1.00 57.62 95 SER A N 1
ATOM 821 C CA . SER A 1 95 ? 31.450 11.163 -8.871 1.00 57.62 95 SER A CA 1
ATOM 822 C C . SER A 1 95 ? 32.782 10.625 -9.399 1.00 57.62 95 SER A C 1
ATOM 824 O O . SER A 1 95 ? 33.622 11.420 -9.792 1.00 57.62 95 SER A O 1
ATOM 826 N N . GLN A 1 96 ? 32.937 9.302 -9.516 1.00 58.72 96 GLN A N 1
ATOM 827 C CA . GLN A 1 96 ? 34.140 8.691 -10.102 1.00 58.72 96 GLN A CA 1
ATOM 828 C C . GLN A 1 96 ? 34.323 9.026 -11.588 1.00 58.72 96 GLN A C 1
ATOM 830 O O . GLN A 1 96 ? 35.447 9.165 -12.056 1.00 58.72 96 GLN A O 1
ATOM 835 N N . ILE A 1 97 ? 33.226 9.148 -12.342 1.00 59.75 97 ILE A N 1
ATOM 836 C CA . ILE A 1 97 ? 33.285 9.572 -13.747 1.00 59.75 97 ILE A CA 1
ATOM 837 C C . ILE A 1 97 ? 33.688 11.047 -13.843 1.00 59.75 97 ILE A C 1
ATOM 839 O O . ILE A 1 97 ? 34.482 11.384 -14.709 1.00 59.75 97 ILE A O 1
ATOM 843 N N . ASN A 1 98 ? 33.184 11.910 -12.958 1.00 56.59 98 ASN A N 1
ATOM 844 C CA . ASN A 1 98 ? 33.534 13.331 -12.961 1.00 56.59 98 ASN A CA 1
ATOM 845 C C . ASN A 1 98 ? 34.995 13.572 -12.535 1.00 56.59 98 ASN A C 1
ATOM 847 O O . ASN A 1 98 ? 35.670 14.372 -13.169 1.00 56.59 98 ASN A O 1
ATOM 851 N N . GLU A 1 99 ? 35.510 12.837 -11.543 1.00 57.25 99 GLU A N 1
ATOM 852 C CA . GLU A 1 99 ? 36.932 12.888 -11.152 1.00 57.25 99 GLU A CA 1
ATOM 853 C C . GLU A 1 99 ? 37.858 12.426 -12.295 1.00 57.25 99 GLU A C 1
ATOM 855 O O . GLU A 1 99 ? 38.900 13.026 -12.530 1.00 57.25 99 GLU A O 1
ATOM 860 N N . ALA A 1 100 ? 37.451 11.418 -13.077 1.00 56.16 100 ALA A N 1
ATOM 861 C CA . ALA A 1 100 ? 38.210 10.952 -14.243 1.00 56.16 100 ALA A CA 1
ATOM 862 C C . ALA A 1 100 ? 38.145 11.895 -15.465 1.00 56.16 100 ALA A C 1
ATOM 864 O O . ALA A 1 100 ? 38.911 11.718 -16.414 1.00 56.16 100 ALA A O 1
ATOM 865 N N . VAL A 1 101 ? 37.210 12.851 -15.475 1.00 53.97 101 VAL A N 1
ATOM 866 C CA . VAL A 1 101 ? 37.114 13.899 -16.504 1.00 53.97 101 VAL A CA 1
ATOM 867 C C . VAL A 1 101 ? 37.969 15.106 -16.109 1.00 53.97 101 VAL A C 1
ATOM 869 O O . VAL A 1 101 ? 38.677 15.623 -16.962 1.00 53.97 101 VAL A O 1
ATOM 872 N N . GLU A 1 102 ? 38.018 15.475 -14.824 1.00 54.69 102 GLU A N 1
ATOM 873 C CA . GLU A 1 102 ? 38.863 16.584 -14.342 1.00 54.69 102 GLU A CA 1
ATOM 874 C C . GLU A 1 102 ? 40.380 16.312 -14.460 1.00 54.69 102 GLU A C 1
ATOM 876 O O . GLU A 1 102 ? 41.155 17.256 -14.572 1.00 54.69 102 GLU A O 1
ATOM 881 N N . GLU A 1 103 ? 40.828 15.051 -14.525 1.00 52.00 103 GLU A N 1
ATOM 882 C CA . GLU A 1 103 ? 42.240 14.711 -14.809 1.00 52.00 103 GLU A CA 1
ATOM 883 C C . GLU A 1 103 ? 42.641 14.838 -16.297 1.00 52.00 103 GLU A C 1
ATOM 885 O O . GLU A 1 103 ? 43.818 14.681 -16.621 1.00 52.00 103 GLU A O 1
ATOM 890 N N . ARG A 1 104 ? 41.703 15.107 -17.221 1.00 53.19 104 ARG A N 1
ATOM 891 C CA . ARG A 1 104 ? 42.004 15.247 -18.664 1.00 53.19 104 ARG A CA 1
ATOM 892 C C . ARG A 1 104 ? 42.081 16.686 -19.168 1.00 53.19 104 ARG A C 1
ATOM 894 O O . ARG A 1 104 ? 42.566 16.885 -20.276 1.00 53.19 104 ARG A O 1
ATOM 901 N N . ASP A 1 105 ? 41.674 17.662 -18.365 1.00 46.25 105 ASP A N 1
ATOM 902 C CA . ASP A 1 105 ? 41.530 19.059 -18.796 1.00 46.25 105 ASP A CA 1
ATOM 903 C C . ASP A 1 105 ? 42.717 19.947 -18.365 1.00 46.25 105 ASP A C 1
ATOM 905 O O . ASP A 1 105 ? 42.549 21.130 -18.077 1.00 46.25 105 ASP A O 1
ATOM 909 N N . ALA A 1 106 ? 43.931 19.385 -18.299 1.00 51.28 106 ALA A N 1
ATOM 910 C CA . ALA A 1 106 ? 45.136 20.146 -17.954 1.00 51.28 106 ALA A CA 1
ATOM 911 C C . ALA A 1 106 ? 45.876 20.764 -19.160 1.00 51.28 106 ALA A C 1
ATOM 913 O O . ALA A 1 106 ? 46.736 21.605 -18.928 1.00 51.28 106 ALA A O 1
ATOM 914 N N . ASP A 1 107 ? 45.540 20.420 -20.413 1.00 51.84 107 ASP A N 1
ATOM 915 C CA . ASP A 1 107 ? 46.302 20.861 -21.601 1.00 51.84 107 ASP A CA 1
ATOM 916 C C . ASP A 1 107 ? 45.424 21.148 -22.848 1.00 51.84 107 ASP A C 1
ATOM 918 O O . ASP A 1 107 ? 45.689 20.621 -23.929 1.00 51.84 107 ASP A O 1
ATOM 922 N N . ASP A 1 108 ? 44.382 21.983 -22.749 1.00 48.94 108 ASP A N 1
ATOM 923 C CA . ASP A 1 108 ? 43.754 22.559 -23.958 1.00 48.94 108 ASP A CA 1
ATOM 924 C C . ASP A 1 108 ? 43.358 24.030 -23.748 1.00 48.94 108 ASP A C 1
ATOM 926 O O . ASP A 1 108 ? 42.309 24.370 -23.196 1.00 48.94 108 ASP A O 1
ATOM 930 N N . ASP A 1 109 ? 44.258 24.920 -24.169 1.00 52.62 109 ASP A N 1
ATOM 931 C CA . ASP A 1 109 ? 44.166 26.381 -24.085 1.00 52.62 109 ASP A CA 1
ATOM 932 C C . ASP A 1 109 ? 43.268 26.953 -25.201 1.00 52.62 109 ASP A C 1
ATOM 934 O O . ASP A 1 109 ? 43.685 27.733 -26.058 1.00 52.62 109 ASP A O 1
ATOM 938 N N . SER A 1 110 ? 42.001 26.534 -25.206 1.00 55.91 110 SER A N 1
ATOM 939 C CA . SER A 1 110 ? 40.964 27.030 -26.118 1.00 55.91 110 SER A CA 1
ATOM 940 C C . SER A 1 110 ? 39.823 27.684 -25.329 1.00 55.91 110 SER A C 1
ATOM 942 O O . SER A 1 110 ? 38.667 27.251 -25.363 1.00 55.91 110 SER A O 1
ATOM 944 N N . ASN A 1 111 ? 40.133 28.762 -24.605 1.00 51.50 111 ASN A N 1
ATOM 945 C CA . ASN A 1 111 ? 39.119 29.621 -23.992 1.00 51.50 111 ASN A CA 1
ATOM 946 C C . ASN A 1 111 ? 38.477 30.543 -25.046 1.00 51.50 111 ASN A C 1
ATOM 948 O O . ASN A 1 111 ? 38.961 31.644 -25.303 1.00 51.50 111 ASN A O 1
ATOM 952 N N . ASP A 1 112 ? 37.354 30.106 -25.624 1.00 58.75 112 ASP A N 1
ATOM 953 C CA . ASP A 1 112 ? 36.425 30.970 -26.365 1.00 58.75 112 ASP A CA 1
ATOM 954 C C . ASP A 1 112 ? 35.520 31.749 -25.373 1.00 58.75 112 ASP A C 1
ATOM 956 O O . ASP A 1 112 ? 34.670 31.148 -24.699 1.00 58.75 112 ASP A O 1
ATOM 960 N N . PRO A 1 113 ? 35.658 33.086 -25.259 1.00 56.88 113 PRO A N 1
ATOM 961 C CA . PRO A 1 113 ? 34.945 33.905 -24.274 1.00 56.88 113 PRO A CA 1
ATOM 962 C C . PRO A 1 113 ? 33.432 34.061 -24.530 1.00 56.88 113 PRO A C 1
ATOM 964 O O . PRO A 1 113 ? 32.745 34.697 -23.725 1.00 56.88 113 PRO A O 1
ATOM 967 N N . LEU A 1 114 ? 32.875 33.487 -25.604 1.00 52.72 114 LEU A N 1
ATOM 968 C CA . LEU A 1 114 ? 31.434 33.533 -25.907 1.00 52.72 114 LEU A CA 1
ATOM 969 C C . LEU A 1 114 ? 30.616 32.364 -25.313 1.00 52.72 114 LEU A C 1
ATOM 971 O O . LEU A 1 114 ? 29.384 32.430 -25.286 1.00 52.72 114 LEU A O 1
ATOM 975 N N . SER A 1 115 ? 31.262 31.328 -24.767 1.00 48.62 115 SER A N 1
ATOM 976 C CA . SER A 1 115 ? 30.597 30.120 -24.234 1.00 48.62 115 SER A CA 1
ATOM 977 C C . SER A 1 115 ? 29.918 30.318 -22.859 1.00 48.62 115 SER A C 1
ATOM 979 O O . SER A 1 115 ? 28.969 29.621 -22.483 1.00 48.62 115 SER A O 1
ATOM 981 N N . THR A 1 116 ? 30.328 31.335 -22.098 1.00 47.56 116 THR A N 1
ATOM 982 C CA . THR A 1 116 ? 30.024 31.482 -20.659 1.00 47.56 116 THR A CA 1
ATOM 983 C C . THR A 1 116 ? 28.571 31.858 -20.333 1.00 47.56 116 THR A C 1
ATOM 985 O O . THR A 1 116 ? 28.154 31.822 -19.172 1.00 47.56 116 THR A O 1
ATOM 988 N N . THR A 1 117 ? 27.754 32.208 -21.328 1.00 47.91 117 THR A N 1
ATOM 989 C CA . THR A 1 117 ? 26.364 32.636 -21.092 1.00 47.91 117 THR A CA 1
ATOM 990 C C . THR A 1 117 ? 25.384 31.468 -20.940 1.00 47.91 117 THR A C 1
ATOM 992 O O . THR A 1 117 ? 24.393 31.602 -20.216 1.00 47.91 117 THR A O 1
ATOM 995 N N . TYR A 1 118 ? 25.685 30.290 -21.495 1.00 48.34 118 TYR A N 1
ATOM 996 C CA . TYR A 1 118 ? 24.754 29.152 -21.506 1.00 48.34 118 TYR A CA 1
ATOM 997 C C . TYR A 1 118 ? 24.746 28.336 -20.199 1.00 48.34 118 TYR A C 1
ATOM 999 O O . TYR A 1 118 ? 23.698 27.841 -19.785 1.00 48.34 118 TYR A O 1
ATOM 1007 N N . ILE A 1 119 ? 25.861 28.284 -19.461 1.00 49.75 119 ILE A N 1
ATOM 1008 C CA . ILE A 1 119 ? 25.988 27.460 -18.238 1.00 49.75 119 ILE A CA 1
ATOM 1009 C C . ILE A 1 119 ? 25.234 28.072 -17.032 1.00 49.75 119 ILE A C 1
ATOM 1011 O O . ILE A 1 119 ? 24.832 27.379 -16.088 1.00 49.75 119 ILE A O 1
ATOM 1015 N N . THR A 1 120 ? 24.978 29.385 -17.037 1.00 52.44 120 THR A N 1
ATOM 1016 C CA . THR A 1 120 ? 24.334 30.061 -15.892 1.00 52.44 120 THR A CA 1
ATOM 1017 C C . THR A 1 120 ? 22.806 29.925 -15.866 1.00 52.44 120 THR A C 1
ATOM 1019 O O . THR A 1 120 ? 22.209 30.022 -14.788 1.00 52.44 120 THR A O 1
ATOM 1022 N N . ALA A 1 121 ? 22.162 29.673 -17.011 1.00 52.22 121 ALA A N 1
ATOM 1023 C CA . ALA A 1 121 ? 20.708 29.524 -17.111 1.00 52.22 121 ALA A CA 1
ATOM 1024 C C . ALA A 1 121 ? 20.229 28.174 -16.543 1.00 52.22 121 ALA A C 1
ATOM 1026 O O . ALA A 1 121 ? 19.345 28.143 -15.683 1.00 52.22 121 ALA A O 1
ATOM 1027 N N . GLU A 1 122 ? 20.896 27.073 -16.903 1.00 54.56 122 GLU A N 1
ATOM 1028 C CA . GLU A 1 122 ? 20.544 25.725 -16.429 1.00 54.56 122 GLU A CA 1
ATOM 1029 C C . GLU A 1 122 ? 20.691 25.579 -14.903 1.00 54.56 122 GLU A C 1
ATOM 1031 O O . GLU A 1 122 ? 19.881 24.937 -14.219 1.00 54.56 122 GLU A O 1
ATOM 1036 N N . ASN A 1 123 ? 21.684 26.259 -14.323 1.00 59.00 123 ASN A N 1
ATOM 1037 C CA . ASN A 1 123 ? 21.895 26.278 -12.878 1.00 59.00 123 ASN A CA 1
ATOM 1038 C C . ASN A 1 123 ? 20.793 27.037 -12.119 1.00 59.00 123 ASN A C 1
ATOM 1040 O O . ASN A 1 123 ? 20.401 26.613 -11.022 1.00 59.00 123 ASN A O 1
ATOM 1044 N N . LYS A 1 124 ? 20.242 28.116 -12.693 1.00 62.53 124 LYS A N 1
ATOM 1045 C CA . LYS A 1 124 ? 19.130 28.880 -12.096 1.00 62.53 124 LYS A CA 1
ATOM 1046 C C . LYS A 1 124 ? 17.842 28.058 -12.078 1.00 62.53 124 LYS A C 1
ATOM 1048 O O . LYS A 1 124 ? 17.201 27.975 -11.025 1.00 62.53 124 LYS A O 1
ATOM 1053 N N . ASP A 1 125 ? 17.533 27.357 -13.164 1.00 67.69 125 ASP A N 1
ATOM 1054 C CA . ASP A 1 125 ? 16.365 26.472 -13.248 1.00 67.69 125 ASP A CA 1
ATOM 1055 C C . ASP A 1 125 ? 16.450 25.312 -12.253 1.00 67.69 125 ASP A C 1
ATOM 1057 O O . ASP A 1 125 ? 15.471 24.967 -11.572 1.00 67.69 125 ASP A O 1
ATOM 1061 N N . SER A 1 126 ? 17.653 24.763 -12.065 1.00 75.50 126 SER A N 1
ATOM 1062 C CA . SER A 1 126 ? 17.897 23.740 -11.049 1.00 75.50 126 SER A CA 1
ATOM 1063 C C . SER A 1 126 ? 17.638 24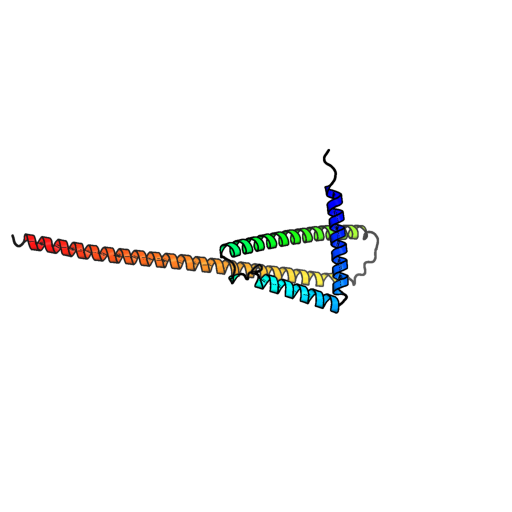.266 -9.624 1.00 75.50 126 SER A C 1
ATOM 1065 O O . SER A 1 126 ? 17.028 23.570 -8.800 1.00 75.50 126 SER A O 1
ATOM 1067 N N . LYS A 1 127 ? 18.024 25.516 -9.327 1.00 80.75 127 LYS A N 1
ATOM 1068 C CA . LYS A 1 127 ? 17.838 26.162 -8.017 1.00 80.75 127 LYS A CA 1
ATOM 1069 C C . LYS A 1 127 ? 16.366 26.480 -7.750 1.00 80.75 127 LYS A C 1
ATOM 1071 O O . LYS A 1 127 ? 15.866 26.171 -6.664 1.00 80.75 127 LYS A O 1
ATOM 1076 N N . VAL A 1 128 ? 15.648 27.001 -8.745 1.00 85.69 128 VAL A N 1
ATOM 1077 C CA . VAL A 1 128 ? 14.197 27.248 -8.669 1.00 85.69 128 VAL A CA 1
ATOM 1078 C C . VAL A 1 128 ? 13.444 25.942 -8.409 1.00 85.69 128 VAL A C 1
ATOM 1080 O O . VAL A 1 128 ? 12.609 25.873 -7.503 1.00 85.69 128 VAL A O 1
ATOM 1083 N N . LYS A 1 129 ? 13.801 24.857 -9.104 1.00 89.06 129 LYS A N 1
ATOM 1084 C CA . LYS A 1 129 ? 13.201 23.530 -8.899 1.00 89.06 129 LYS A CA 1
ATOM 1085 C C . LYS A 1 129 ? 13.448 22.981 -7.488 1.00 89.06 129 LYS A C 1
ATOM 1087 O O . LYS A 1 129 ? 12.534 22.419 -6.876 1.00 89.06 129 LYS A O 1
ATOM 1092 N N . ARG A 1 130 ? 14.650 23.172 -6.925 1.00 86.00 130 ARG A N 1
ATOM 1093 C CA . ARG A 1 130 ? 14.960 22.808 -5.525 1.00 86.00 130 ARG A CA 1
ATOM 1094 C C . ARG A 1 130 ? 14.103 23.600 -4.533 1.00 86.00 130 ARG A C 1
ATOM 1096 O O . ARG A 1 130 ? 13.544 23.003 -3.610 1.00 86.00 130 ARG A O 1
ATOM 1103 N N . LEU A 1 131 ? 13.947 24.908 -4.742 1.00 92.56 131 LEU A N 1
ATOM 1104 C CA . LEU A 1 131 ? 13.108 25.767 -3.897 1.00 92.56 131 LEU A CA 1
ATOM 1105 C C . LEU A 1 131 ? 11.631 25.366 -3.965 1.00 92.56 131 LEU A C 1
ATOM 1107 O O . LEU A 1 131 ? 10.996 25.196 -2.927 1.00 92.56 131 LEU A O 1
ATOM 1111 N N . GLN A 1 132 ? 11.097 25.117 -5.161 1.00 91.94 132 GLN A N 1
ATOM 1112 C CA . GLN A 1 132 ? 9.722 24.644 -5.334 1.00 91.94 132 GLN A CA 1
ATOM 1113 C C . GLN A 1 132 ? 9.475 23.313 -4.615 1.00 91.94 132 GLN A C 1
ATOM 1115 O O . GLN A 1 132 ? 8.446 23.141 -3.958 1.00 91.94 132 GLN A O 1
ATOM 1120 N N . ASN A 1 133 ? 10.424 22.376 -4.687 1.00 92.06 133 ASN A N 1
ATOM 1121 C CA . ASN A 1 133 ? 10.331 21.112 -3.957 1.00 92.06 133 ASN A CA 1
ATOM 1122 C C . ASN A 1 133 ? 10.355 21.327 -2.439 1.00 92.06 133 ASN A C 1
ATOM 1124 O O . ASN A 1 133 ? 9.554 20.716 -1.732 1.00 92.06 133 ASN A O 1
ATOM 1128 N N . ARG A 1 134 ? 11.203 22.236 -1.940 1.00 93.81 134 ARG A N 1
ATOM 1129 C CA . ARG A 1 134 ? 11.244 22.611 -0.518 1.00 93.81 134 ARG A CA 1
ATOM 1130 C C . ARG A 1 134 ? 9.937 23.259 -0.050 1.00 93.81 134 ARG A C 1
ATOM 1132 O O . ARG A 1 134 ? 9.449 22.949 1.031 1.00 93.81 134 ARG A O 1
ATOM 1139 N N . ILE A 1 135 ? 9.323 24.106 -0.872 1.00 95.69 135 ILE A N 1
ATOM 1140 C CA . ILE A 1 135 ? 8.008 24.692 -0.575 1.00 95.69 135 ILE A CA 1
ATOM 1141 C C . ILE A 1 135 ? 6.939 23.594 -0.512 1.00 95.69 135 ILE A C 1
ATOM 1143 O O . ILE A 1 135 ? 6.128 23.575 0.413 1.00 95.69 135 ILE A O 1
ATOM 1147 N N . LYS A 1 136 ? 6.941 22.649 -1.461 1.00 96.12 136 LYS A N 1
ATOM 1148 C CA . LYS A 1 136 ? 5.994 21.521 -1.471 1.00 96.12 136 LYS A CA 1
ATOM 1149 C C . LYS A 1 136 ? 6.124 20.651 -0.218 1.00 96.12 136 LYS A C 1
ATOM 1151 O O . LYS A 1 136 ? 5.103 20.285 0.363 1.00 96.12 136 LYS A O 1
ATOM 1156 N N . THR A 1 137 ? 7.345 20.341 0.223 1.00 93.62 137 THR A N 1
ATOM 1157 C CA . THR A 1 137 ? 7.562 19.536 1.436 1.00 93.62 137 THR A CA 1
ATOM 1158 C C . THR A 1 137 ? 7.128 20.271 2.700 1.00 93.62 137 THR A C 1
ATOM 1160 O O . THR A 1 137 ? 6.461 19.670 3.541 1.00 93.62 137 THR A O 1
ATOM 1163 N N . LEU A 1 138 ? 7.424 21.570 2.813 1.00 96.25 138 LEU A N 1
ATOM 1164 C CA . LEU A 1 138 ? 6.968 22.396 3.935 1.00 96.25 138 LEU A CA 1
ATOM 1165 C C . LEU A 1 138 ? 5.440 22.497 3.990 1.00 96.25 138 LEU A C 1
ATOM 1167 O O . LEU A 1 138 ? 4.859 22.307 5.057 1.00 96.25 138 LEU A O 1
ATOM 1171 N N . LYS A 1 139 ? 4.777 22.706 2.845 1.00 96.25 139 LYS A N 1
ATOM 1172 C CA . LYS A 1 139 ? 3.308 22.698 2.764 1.00 96.25 139 LYS A CA 1
ATOM 1173 C C . LYS A 1 139 ? 2.735 21.364 3.236 1.00 96.25 139 LYS A C 1
ATOM 1175 O O . LYS A 1 139 ? 1.814 21.353 4.047 1.00 96.25 139 LYS A O 1
ATOM 1180 N N . LEU A 1 140 ? 3.291 20.244 2.771 1.00 93.62 140 LEU A N 1
ATOM 1181 C CA . LEU A 1 140 ? 2.841 18.915 3.187 1.00 93.62 140 LEU A CA 1
ATOM 1182 C C . LEU A 1 140 ? 2.985 18.714 4.702 1.00 93.62 140 LEU A C 1
ATOM 1184 O O . LEU A 1 140 ? 2.033 18.262 5.335 1.00 93.62 140 LEU A O 1
ATOM 1188 N N . LYS A 1 141 ? 4.135 19.100 5.273 1.00 95.94 141 LYS A N 1
ATOM 1189 C CA . LYS A 1 141 ? 4.402 19.030 6.716 1.00 95.94 141 LYS A CA 1
ATOM 1190 C C . LYS A 1 141 ? 3.388 19.853 7.520 1.00 95.94 141 LYS A C 1
ATOM 1192 O O . LYS A 1 141 ? 2.778 19.334 8.452 1.00 95.94 141 LYS A O 1
ATOM 1197 N N . TYR A 1 142 ? 3.128 21.087 7.093 1.00 97.44 142 TYR A N 1
ATOM 1198 C CA . TYR A 1 142 ? 2.115 21.944 7.709 1.00 97.44 142 TYR A CA 1
ATOM 1199 C C . TYR A 1 142 ? 0.718 21.303 7.684 1.00 97.44 142 TYR A C 1
ATOM 1201 O O . TYR A 1 142 ? 0.023 21.281 8.699 1.00 97.44 142 TYR A O 1
ATOM 1209 N N . TYR A 1 143 ? 0.297 20.725 6.552 1.00 95.88 143 TYR A N 1
ATOM 1210 C CA . TYR A 1 143 ? -1.009 20.061 6.464 1.00 95.88 143 TYR A CA 1
ATOM 1211 C C . TYR A 1 143 ? -1.112 18.834 7.376 1.00 95.88 143 TYR A C 1
ATOM 1213 O O . TYR A 1 143 ? -2.171 18.609 7.970 1.00 95.88 143 TYR A O 1
ATOM 1221 N N . THR A 1 144 ? -0.042 18.043 7.500 1.00 93.31 144 THR A N 1
ATOM 1222 C CA . THR A 1 144 ? -0.027 16.887 8.406 1.00 93.31 144 THR A CA 1
ATOM 1223 C C . THR A 1 144 ? -0.116 17.317 9.865 1.00 93.31 144 THR A C 1
ATOM 1225 O O . THR A 1 144 ? -0.977 16.810 10.581 1.00 93.31 144 THR A O 1
ATOM 1228 N N . GLU A 1 145 ? 0.668 18.314 10.276 1.00 96.38 145 GLU A N 1
ATOM 1229 C CA . GLU A 1 145 ? 0.650 18.850 11.643 1.00 96.38 145 GLU A CA 1
ATOM 1230 C C . GLU A 1 145 ? -0.713 19.473 11.973 1.00 96.38 145 GLU A C 1
ATOM 1232 O O . GLU A 1 145 ? -1.317 19.157 12.997 1.00 96.38 145 GLU A O 1
ATOM 1237 N N . LYS A 1 146 ? -1.281 20.273 11.060 1.00 97.25 146 LYS A N 1
ATOM 1238 C CA . LYS A 1 146 ? -2.628 20.845 11.211 1.00 97.25 146 LYS A CA 1
ATOM 1239 C C . LYS A 1 146 ? -3.691 19.760 11.405 1.00 97.25 146 LYS A C 1
ATOM 1241 O O . LYS A 1 146 ? -4.591 19.909 12.238 1.00 97.25 146 LYS A O 1
ATOM 1246 N N . ARG A 1 147 ? -3.606 18.660 10.649 1.00 96.38 147 ARG A N 1
ATOM 1247 C CA . ARG A 1 147 ? -4.521 17.517 10.779 1.00 96.38 147 ARG A CA 1
ATOM 1248 C C . ARG A 1 147 ? -4.372 16.832 12.137 1.00 96.38 147 ARG A C 1
ATOM 1250 O O . ARG A 1 147 ? -5.386 16.535 12.766 1.00 96.38 147 ARG A O 1
ATOM 1257 N N . GLU A 1 148 ? -3.145 16.587 12.585 1.00 95.62 148 GLU A N 1
ATOM 1258 C CA . GLU A 1 148 ? -2.862 15.977 13.890 1.00 95.62 148 GLU A CA 1
ATOM 1259 C C . GLU A 1 148 ? -3.375 16.845 15.040 1.00 95.62 148 GLU A C 1
ATOM 1261 O O . GLU A 1 148 ? -4.106 16.351 15.900 1.00 95.62 148 GLU A O 1
ATOM 1266 N N . MET A 1 149 ? -3.111 18.152 14.991 1.00 97.31 149 MET A N 1
ATOM 1267 C CA . MET A 1 149 ? -3.624 19.112 15.969 1.00 97.31 149 MET A CA 1
ATOM 1268 C C . MET A 1 149 ? -5.152 19.142 15.993 1.00 97.31 149 MET A C 1
ATOM 1270 O O . MET A 1 149 ? -5.755 19.117 17.062 1.00 97.31 149 MET A O 1
ATOM 1274 N N . THR A 1 150 ? -5.802 19.100 14.828 1.00 98.00 150 THR A N 1
ATOM 1275 C CA . THR A 1 150 ? -7.271 19.043 14.742 1.00 98.00 150 THR A CA 1
ATOM 1276 C C . THR A 1 150 ? -7.831 17.782 15.409 1.00 98.00 150 THR A C 1
ATOM 1278 O O . THR A 1 150 ? -8.840 17.842 16.113 1.00 98.00 150 THR A O 1
ATOM 1281 N N . LEU A 1 151 ? -7.189 16.625 15.212 1.00 97.25 151 LEU A N 1
ATOM 1282 C CA . LEU A 1 151 ? -7.590 15.378 15.870 1.00 97.25 151 LEU A CA 1
ATOM 1283 C C . LEU A 1 151 ? -7.376 15.443 17.385 1.00 97.25 151 LEU A C 1
ATOM 1285 O O . LEU A 1 151 ? -8.224 14.966 18.142 1.00 97.25 151 LEU A O 1
ATOM 1289 N N . LEU A 1 152 ? -6.276 16.053 17.825 1.00 98.12 152 LEU A N 1
ATOM 1290 C CA . LEU A 1 152 ? -5.978 16.245 19.239 1.00 98.12 152 LEU A CA 1
ATOM 1291 C C . LEU A 1 152 ? -7.019 17.152 19.909 1.00 98.12 152 LEU A C 1
ATOM 1293 O O . LEU A 1 152 ? -7.555 16.786 20.953 1.00 98.12 152 LEU A O 1
ATOM 1297 N N . ILE A 1 153 ? -7.379 18.268 19.269 1.00 98.00 153 ILE A N 1
ATOM 1298 C CA . ILE A 1 153 ? -8.439 19.177 19.728 1.00 98.00 153 ILE A CA 1
ATOM 1299 C C . ILE A 1 153 ? -9.762 18.419 19.869 1.00 98.00 153 ILE A C 1
ATOM 1301 O O . ILE A 1 153 ? -10.363 18.445 20.941 1.00 98.00 153 ILE A O 1
ATOM 1305 N N . LYS A 1 154 ? -10.180 17.662 18.845 1.00 97.88 154 LYS A N 1
ATOM 1306 C CA . LYS A 1 154 ? -11.414 16.855 18.905 1.00 97.88 154 LYS A CA 1
ATOM 1307 C C . LYS A 1 154 ? -11.395 15.837 20.046 1.00 97.88 154 LYS A C 1
ATOM 1309 O O . LYS A 1 154 ? -12.410 15.628 20.709 1.00 97.88 154 LYS A O 1
ATOM 1314 N N . LYS A 1 155 ? -10.244 15.206 20.298 1.00 97.81 155 LYS A N 1
ATOM 1315 C CA . LYS A 1 155 ? -10.066 14.261 21.409 1.00 97.81 155 LYS A CA 1
ATOM 1316 C C . LYS A 1 155 ? -10.258 14.949 22.763 1.00 97.81 155 LYS A C 1
ATOM 1318 O O . LYS A 1 155 ? -10.950 14.400 23.620 1.00 97.81 155 LYS A O 1
ATOM 1323 N N . TYR A 1 156 ? -9.674 16.132 22.952 1.00 98.19 156 TYR A N 1
ATOM 1324 C CA . TYR A 1 156 ? -9.838 16.900 24.187 1.00 98.19 156 TYR A CA 1
ATOM 1325 C C . TYR A 1 156 ? -11.260 17.435 24.353 1.00 98.19 156 TYR A C 1
ATOM 1327 O O . TYR A 1 156 ? -11.820 17.275 25.430 1.00 98.19 156 TYR A O 1
ATOM 1335 N N . GLN A 1 157 ? -11.884 17.956 23.295 1.00 97.88 157 GLN A N 1
ATOM 1336 C CA . GLN A 1 157 ? -13.285 18.393 23.316 1.00 97.88 157 GLN A CA 1
ATOM 1337 C C . GLN A 1 157 ? -14.226 17.265 23.755 1.00 97.88 157 GLN A C 1
ATOM 1339 O O . GLN A 1 157 ? -15.045 17.461 24.650 1.00 97.88 157 GLN A O 1
ATOM 1344 N N . ASN A 1 158 ? -14.055 16.060 23.200 1.00 97.62 158 ASN A N 1
ATOM 1345 C CA . ASN A 1 158 ? -14.827 14.885 23.609 1.00 97.62 158 ASN A CA 1
ATOM 1346 C C . ASN A 1 158 ? -14.582 14.538 25.091 1.00 97.62 158 ASN A C 1
ATOM 1348 O O . ASN A 1 158 ? -15.522 14.318 25.853 1.00 97.62 158 ASN A O 1
ATOM 1352 N N . ARG A 1 159 ? -13.321 14.562 25.546 1.00 97.31 159 ARG A N 1
ATOM 1353 C CA . ARG A 1 159 ? -12.999 14.316 26.960 1.00 97.31 159 ARG A CA 1
ATOM 1354 C C . ARG A 1 159 ? -13.656 15.341 27.885 1.00 97.31 159 ARG A C 1
ATOM 1356 O O . ARG A 1 159 ? -14.222 14.934 28.897 1.00 97.31 159 ARG A O 1
ATOM 1363 N N . CYS A 1 160 ? -13.616 16.626 27.537 1.00 97.38 160 CYS A N 1
ATOM 1364 C CA . CYS A 1 160 ? -14.302 17.678 28.283 1.00 97.38 160 CYS A CA 1
ATOM 1365 C C . CYS A 1 160 ? -15.807 17.409 28.336 1.00 97.38 160 CYS A C 1
ATOM 1367 O O . CYS A 1 160 ? -16.365 17.365 29.423 1.00 97.38 160 CYS A O 1
ATOM 1369 N N . GLN A 1 161 ? -16.438 17.095 27.201 1.00 97.75 161 GLN A N 1
ATOM 1370 C CA . GLN A 1 161 ? -17.867 16.777 27.142 1.00 97.75 161 GLN A CA 1
ATOM 1371 C C . GLN A 1 161 ? -18.247 15.584 28.037 1.00 97.75 161 GLN A C 1
ATOM 1373 O O . GLN A 1 161 ? -19.241 15.635 28.762 1.00 97.75 161 GLN A O 1
ATOM 1378 N N . ILE A 1 162 ? -17.442 14.514 28.043 1.00 97.75 162 ILE A N 1
ATOM 1379 C CA . ILE A 1 162 ? -17.647 13.359 28.930 1.00 97.75 162 ILE A CA 1
ATOM 1380 C C . ILE A 1 162 ? -17.552 13.772 30.402 1.00 97.75 162 ILE A C 1
ATOM 1382 O O . ILE A 1 162 ? -18.360 13.318 31.214 1.00 97.75 162 ILE A O 1
ATOM 1386 N N . LEU A 1 163 ? -16.564 14.594 30.759 1.00 97.75 163 LEU A N 1
ATOM 1387 C CA . LEU A 1 163 ? -16.374 15.057 32.133 1.00 97.75 163 LEU A CA 1
ATOM 1388 C C . LEU A 1 163 ? -17.520 15.965 32.580 1.00 97.75 163 LEU A C 1
ATOM 1390 O O . LEU A 1 163 ? -18.076 15.720 33.646 1.00 97.75 163 LEU A O 1
ATOM 1394 N N . THR A 1 164 ? -17.952 16.911 31.745 1.00 97.50 164 THR A N 1
ATOM 1395 C CA . THR A 1 164 ? -19.131 17.750 32.001 1.00 97.50 164 THR A CA 1
ATOM 1396 C C . THR A 1 164 ? -20.371 16.892 32.238 1.00 97.50 164 THR A C 1
ATOM 1398 O O . THR A 1 164 ? -21.060 17.049 33.241 1.00 97.50 164 THR A O 1
ATOM 1401 N N . ASN A 1 165 ? -20.610 15.887 31.390 1.00 96.81 165 ASN A N 1
ATOM 1402 C CA . ASN A 1 165 ? -21.730 14.963 31.573 1.00 96.81 165 ASN A CA 1
ATOM 1403 C C . ASN A 1 165 ? -21.639 14.165 32.885 1.00 96.81 165 ASN A C 1
ATOM 1405 O O . ASN A 1 165 ? -22.669 13.833 33.474 1.00 96.81 165 ASN A O 1
ATOM 1409 N N . LYS A 1 166 ? -20.429 13.818 33.342 1.00 97.25 166 LYS A N 1
ATOM 1410 C CA . LYS A 1 166 ? -20.226 13.144 34.633 1.00 97.25 166 LYS A CA 1
ATOM 1411 C C . LYS A 1 166 ? -20.501 14.080 35.806 1.00 97.25 166 LYS A C 1
ATOM 1413 O O . LYS A 1 166 ? -21.201 13.658 36.721 1.00 97.25 166 LYS A O 1
ATOM 1418 N N . ILE A 1 167 ? -19.997 15.312 35.759 1.00 95.81 167 ILE A N 1
ATOM 1419 C CA . ILE A 1 167 ? -20.231 16.336 36.786 1.00 95.81 167 ILE A CA 1
ATOM 1420 C C . ILE A 1 167 ? -21.735 16.579 36.931 1.00 95.81 167 ILE A C 1
ATOM 1422 O O . ILE A 1 167 ? -22.280 16.332 38.001 1.00 95.81 167 ILE A O 1
ATOM 1426 N N . ASN A 1 168 ? -22.435 16.852 35.827 1.00 95.44 168 ASN A N 1
ATOM 1427 C CA . ASN A 1 168 ? -23.885 17.077 35.835 1.00 95.44 168 ASN A CA 1
ATOM 1428 C C . ASN A 1 168 ? -24.668 15.878 36.409 1.00 95.44 168 ASN A C 1
ATOM 1430 O O . ASN A 1 168 ? -25.694 16.042 37.066 1.00 95.44 168 ASN A O 1
ATOM 1434 N N . LYS A 1 169 ? -24.210 14.639 36.167 1.00 95.19 169 LYS A N 1
ATOM 1435 C CA . LYS A 1 169 ? -24.825 13.437 36.760 1.00 95.19 169 LYS A CA 1
ATOM 1436 C C . LYS A 1 169 ? -24.598 13.354 38.269 1.00 95.19 169 LYS A C 1
ATOM 1438 O O . LYS A 1 169 ? -25.488 12.888 38.977 1.00 95.19 169 LYS A O 1
ATOM 1443 N N . LEU A 1 170 ? -23.419 13.741 38.749 1.00 93.62 170 LEU A N 1
ATOM 1444 C CA . LEU A 1 170 ? -23.102 13.754 40.176 1.00 93.62 170 LEU A CA 1
ATOM 1445 C C . LEU A 1 170 ? -23.863 14.863 40.903 1.00 93.62 170 LEU A C 1
ATOM 1447 O O . LEU A 1 170 ? -24.430 14.584 41.953 1.00 93.62 170 LEU A O 1
ATOM 1451 N N . GLU A 1 171 ? -23.968 16.053 40.315 1.00 92.38 171 GLU A N 1
ATOM 1452 C CA . GLU A 1 171 ? -24.764 17.166 40.851 1.00 92.38 171 GLU A CA 1
ATOM 1453 C C . GLU A 1 171 ? -26.238 16.784 40.992 1.00 92.38 171 GLU A C 1
ATOM 1455 O O . GLU A 1 171 ? -26.805 16.911 42.075 1.00 92.38 171 GLU A O 1
ATOM 1460 N N . LYS A 1 172 ? -26.836 16.196 39.944 1.00 90.56 172 LYS A N 1
ATOM 1461 C CA . LYS A 1 172 ? -28.214 15.681 40.012 1.00 90.56 172 LYS A CA 1
ATOM 1462 C C . LYS A 1 172 ? -28.387 14.651 41.129 1.00 90.56 172 LYS A C 1
ATOM 1464 O O . LYS A 1 172 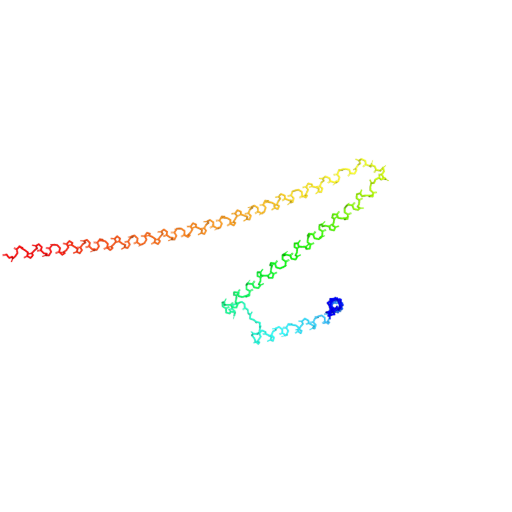? -29.373 14.691 41.856 1.00 90.56 172 LYS A O 1
ATOM 1469 N N . ARG A 1 173 ? -27.422 13.738 41.298 1.00 86.81 173 ARG A N 1
ATOM 1470 C CA . ARG A 1 173 ? -27.444 12.751 42.393 1.00 86.81 173 ARG A CA 1
ATOM 1471 C C . ARG A 1 173 ? -27.302 13.409 43.769 1.00 86.81 173 ARG A C 1
ATOM 1473 O O . ARG A 1 173 ? -27.960 12.963 44.705 1.00 86.81 173 ARG A O 1
ATOM 1480 N N . GLY A 1 174 ? -26.470 14.440 43.899 1.00 83.25 174 GLY A N 1
ATOM 1481 C CA . GLY A 1 174 ? -26.320 15.226 45.126 1.00 83.25 174 GLY A CA 1
ATOM 1482 C C . GLY A 1 174 ? -27.632 15.897 45.525 1.00 83.25 174 GLY A C 1
ATOM 1483 O O . GLY A 1 174 ? -28.136 15.637 46.614 1.00 83.25 174 GLY A O 1
ATOM 1484 N N . GLN A 1 175 ? -28.255 16.621 44.594 1.00 80.81 175 GLN A N 1
ATOM 1485 C CA . GLN A 1 175 ? -29.543 17.293 44.807 1.00 80.81 175 GLN A CA 1
ATOM 1486 C C . GLN A 1 175 ? -30.648 16.317 45.231 1.00 80.81 175 GLN A C 1
ATOM 1488 O O . GLN A 1 175 ? -31.382 16.584 46.179 1.00 80.81 175 GLN A O 1
ATOM 1493 N N . THR A 1 176 ? -30.738 15.140 44.594 1.00 74.31 176 THR A N 1
ATOM 1494 C CA . THR A 1 176 ? -31.727 14.123 45.000 1.00 74.31 176 THR A CA 1
ATOM 1495 C C . THR A 1 176 ? -31.493 13.593 46.417 1.00 74.31 176 THR A C 1
ATOM 1497 O O . THR A 1 176 ? -32.451 13.305 47.130 1.00 74.31 176 THR A O 1
ATOM 1500 N N . LYS A 1 177 ? -30.231 13.478 46.852 1.00 73.19 177 LYS A N 1
ATOM 1501 C CA . LYS A 1 177 ? -29.893 13.022 48.207 1.00 73.19 177 LYS A CA 1
ATOM 1502 C C . LYS A 1 177 ? -30.168 14.094 49.258 1.00 73.19 177 LYS A C 1
ATOM 1504 O O . LYS A 1 177 ? -30.661 13.755 50.328 1.00 73.19 177 LYS A O 1
ATOM 1509 N N . GLU A 1 178 ? -29.898 15.360 48.955 1.00 72.38 178 GLU A N 1
ATOM 1510 C CA . GLU A 1 178 ? -30.236 16.486 49.835 1.00 72.38 178 GLU A CA 1
ATOM 1511 C C . GLU A 1 178 ? -31.751 16.620 50.016 1.00 72.38 178 GLU A C 1
ATOM 1513 O O . GLU A 1 178 ? -32.228 16.713 51.147 1.00 72.38 178 GLU A O 1
ATOM 1518 N N . GLN A 1 179 ? -32.527 16.523 48.932 1.00 69.00 179 GLN A N 1
ATOM 1519 C CA . GLN A 1 179 ? -33.992 16.528 49.003 1.00 69.00 179 GLN A CA 1
ATOM 1520 C C . GLN A 1 179 ? -34.538 15.339 49.811 1.00 69.00 179 GLN A C 1
ATOM 1522 O O . GLN A 1 179 ? -35.434 15.516 50.639 1.00 69.00 179 GLN A O 1
ATOM 1527 N N . ALA A 1 180 ? -33.970 14.140 49.638 1.00 65.75 180 ALA A N 1
ATOM 1528 C CA . ALA A 1 180 ? -34.343 12.969 50.433 1.00 65.75 180 ALA A CA 1
ATOM 1529 C C . ALA A 1 180 ? -33.979 13.133 51.923 1.00 65.75 180 ALA A C 1
ATOM 1531 O O . ALA A 1 180 ? -34.778 12.793 52.794 1.00 65.75 180 ALA A O 1
ATOM 1532 N N . GLY A 1 181 ? -32.811 13.704 52.233 1.00 67.81 181 GLY A N 1
ATOM 1533 C CA . GLY A 1 181 ? -32.384 13.991 53.606 1.00 67.81 181 GLY A CA 1
ATOM 1534 C C . GLY A 1 181 ? -33.278 15.019 54.309 1.00 67.81 181 GLY A C 1
ATOM 1535 O O . GLY A 1 181 ? -33.652 14.822 55.467 1.00 67.81 181 GLY A O 1
ATOM 1536 N N . LEU A 1 182 ? -33.689 16.074 53.599 1.00 65.56 182 LEU A N 1
ATOM 1537 C CA . LEU A 1 182 ? -34.641 17.073 54.100 1.00 65.56 182 LEU A CA 1
ATOM 1538 C C . LEU A 1 182 ? -36.031 16.466 54.341 1.00 65.56 182 LEU A C 1
ATOM 1540 O O . LEU A 1 182 ? -36.646 16.733 55.376 1.00 65.56 182 LEU A O 1
ATOM 1544 N N . SER A 1 183 ? -36.498 15.595 53.441 1.00 65.00 183 SER A N 1
ATOM 1545 C CA . SER A 1 183 ? -37.759 14.861 53.604 1.00 65.00 183 SER A CA 1
ATOM 1546 C C . SER A 1 183 ? -37.740 13.968 54.852 1.00 65.00 183 SER A C 1
ATOM 1548 O O . SER A 1 183 ? -38.639 14.067 55.690 1.00 65.00 183 SER A O 1
ATOM 1550 N N . ILE A 1 184 ? -36.676 13.187 55.057 1.00 67.69 184 ILE A N 1
ATOM 1551 C CA . ILE A 1 184 ? -36.524 12.315 56.235 1.00 67.69 184 ILE A CA 1
ATOM 1552 C C . ILE A 1 184 ? -36.435 13.143 57.529 1.00 67.69 184 ILE A C 1
ATOM 1554 O O . ILE A 1 184 ? -37.124 12.844 58.504 1.00 67.69 184 ILE A O 1
ATOM 1558 N N . SER A 1 185 ? -35.655 14.228 57.535 1.00 65.25 185 SER A N 1
ATOM 1559 C CA . SER A 1 185 ? -35.552 15.159 58.670 1.00 65.25 185 SER A CA 1
ATOM 1560 C C . SER A 1 185 ? -36.910 15.760 59.064 1.00 65.25 185 SER A C 1
ATOM 1562 O O . SER A 1 185 ? -37.276 15.777 60.244 1.00 65.25 185 SER A O 1
ATOM 1564 N N . SER A 1 186 ? -37.704 16.183 58.074 1.00 66.00 186 SER A N 1
ATOM 1565 C CA . SER A 1 186 ? -39.054 16.714 58.302 1.00 66.00 186 SER A CA 1
ATOM 1566 C C . SER A 1 186 ? -40.020 15.660 58.862 1.00 66.00 186 SER A C 1
ATOM 1568 O O . SER A 1 186 ? -40.821 15.965 59.748 1.00 66.00 186 SER A O 1
ATOM 1570 N N . PHE A 1 187 ? -39.891 14.402 58.427 1.00 63.66 187 PHE A N 1
ATOM 1571 C CA . PHE A 1 187 ? -40.691 13.279 58.916 1.00 63.66 187 PHE A CA 1
ATOM 1572 C C . PHE A 1 187 ? -40.407 12.963 60.395 1.00 63.66 187 PHE A C 1
ATOM 1574 O O . PHE A 1 187 ? -41.336 12.776 61.184 1.00 63.66 187 PHE A O 1
ATOM 1581 N N . PHE A 1 188 ? -39.135 12.975 60.809 1.00 60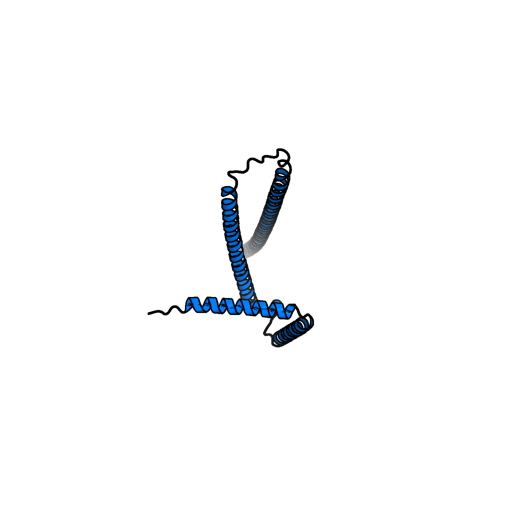.38 188 PHE A N 1
ATOM 1582 C CA . PHE A 1 188 ? -38.756 12.753 62.210 1.00 60.38 188 PHE A CA 1
ATOM 1583 C C . PHE A 1 188 ? -39.152 13.912 63.137 1.00 60.38 188 PHE A C 1
ATOM 1585 O O . PHE A 1 188 ? -39.558 13.658 64.272 1.00 60.38 188 PHE A O 1
ATOM 1592 N N . LYS A 1 189 ? -39.104 15.169 62.669 1.00 65.56 189 LYS A N 1
ATOM 1593 C CA . LYS A 1 189 ? -39.609 16.319 63.444 1.00 65.56 189 LYS A CA 1
ATOM 1594 C C . LYS A 1 189 ? -41.115 16.225 63.707 1.00 65.56 189 LYS A C 1
ATOM 1596 O O . LYS A 1 189 ? -41.539 16.486 64.826 1.00 65.56 189 LYS A O 1
ATOM 1601 N N . LYS A 1 190 ? -41.904 15.785 62.720 1.00 61.81 190 LYS A N 1
ATOM 1602 C CA . LYS A 1 190 ? -43.368 15.649 62.840 1.00 61.81 190 LYS A CA 1
ATOM 1603 C C . LYS A 1 190 ? -43.803 14.506 63.769 1.00 61.81 190 LYS A C 1
ATOM 1605 O O . LYS A 1 190 ? -44.852 14.587 64.393 1.00 61.81 190 LYS A O 1
ATOM 1610 N N . ARG A 1 191 ? -42.992 13.447 63.896 1.00 59.69 191 ARG A N 1
ATOM 1611 C CA . ARG A 1 191 ? -43.237 12.356 64.859 1.00 59.69 191 ARG A CA 1
ATOM 1612 C C . ARG A 1 191 ? -42.949 12.747 66.310 1.00 59.69 191 ARG A C 1
ATOM 1614 O O . ARG A 1 191 ? -43.620 12.237 67.193 1.00 59.69 191 ARG A O 1
ATOM 1621 N N . LYS A 1 192 ? -41.985 13.640 66.557 1.00 60.16 192 LYS A N 1
ATOM 1622 C CA . LYS A 1 192 ? -41.656 14.115 67.913 1.00 60.16 192 LYS A CA 1
ATOM 1623 C C . LYS A 1 192 ? -42.650 15.135 68.481 1.00 60.16 192 LYS A C 1
ATOM 1625 O O . LYS A 1 192 ? -42.617 15.356 69.678 1.00 60.16 192 LYS A O 1
ATOM 1630 N N . SER A 1 193 ? -43.495 15.757 67.656 1.00 59.19 193 SER A N 1
ATOM 1631 C CA . SER A 1 193 ? -44.523 16.709 68.111 1.00 59.19 193 SER A CA 1
ATOM 1632 C C . SER A 1 193 ? -45.887 16.070 68.401 1.00 59.19 193 SER A C 1
ATOM 1634 O O . SER A 1 193 ? -46.800 16.778 68.803 1.00 59.19 193 SER A O 1
ATOM 1636 N N . ASN A 1 194 ? -46.045 14.769 68.132 1.00 54.81 194 ASN A N 1
ATOM 1637 C CA . ASN A 1 194 ? -47.292 14.006 68.303 1.00 54.81 194 ASN A CA 1
ATOM 1638 C C . ASN A 1 194 ? -47.210 12.972 69.448 1.00 54.81 194 ASN A C 1
ATOM 1640 O O . ASN A 1 194 ? -48.044 12.070 69.516 1.00 54.81 194 ASN A O 1
ATOM 1644 N N . VAL A 1 195 ? -46.193 13.088 70.305 1.00 48.41 195 VAL A N 1
ATOM 1645 C CA . VAL A 1 195 ? -46.034 12.375 71.583 1.00 48.41 195 VAL A CA 1
ATOM 1646 C C . VAL A 1 195 ? -45.966 13.439 72.663 1.00 48.41 195 VAL A C 1
ATOM 1648 O O . VAL A 1 195 ? -46.639 13.256 73.695 1.00 48.41 195 VAL A O 1
#

Radius of gyration: 37.84 Å; chains: 1; bounding box: 94×63×103 Å